Protein AF-A0A2P2MER2-F1 (afdb_monomer)

pLDDT: mean 89.04, std 11.18, range [34.22, 98.31]

Foldseek 3Di:
DVCLVPCLVAVVVVCVVCVCQCLPPDLVSLLVSLLVSLVSLLPHDPVSVLVNLLNLLLVCQVPVDPSSLSSNLSNLLNNQDDPPQAGDPCNLVSLLSLLDPVSLCSLVVHDCSNVSSLSSLLSNLLVSCVRHDLVRLVSNVVSLVVSLVVCPPPPVSSNVSSVSSNVSNVVSSVVVVVVPD

Secondary structure (DSSP, 8-state):
-TTHHHHGGGHHHHHHHHHHHHT-SSHHHHHHHHHHHHHHHHHS-HHHHHHHHHHHHHHHHTS--HHHHHHHHHHHHHHHB-STTSB-TTHHHHHHHHTSHHHHGGGGGSTTHHHHHHHHHHHHHHHHHHHS-TTTHHHHHHHHHHHHHHHTTT-HHHHHHHHHHHHHHHHHHHHHHHS--

Organism: Rhizophora mucronata (NCBI:txid61149)

Radius of gyration: 15.93 Å; Cα contacts (8 Å, |Δi|>4): 206; chains: 1; bounding box: 46×48×33 Å

Structure (mmCIF, N/CA/C/O backbone):
data_AF-A0A2P2MER2-F1
#
_entry.id   AF-A0A2P2MER2-F1
#
loop_
_atom_site.group_PDB
_atom_site.id
_atom_site.type_symbol
_atom_site.label_atom_id
_atom_site.label_alt_id
_atom_site.label_comp_id
_atom_site.label_asym_id
_atom_site.label_entity_id
_atom_site.label_seq_id
_atom_site.pdbx_PDB_ins_code
_atom_site.Cartn_x
_atom_site.Cartn_y
_atom_site.Cartn_z
_atom_site.occupancy
_atom_site.B_iso_or_equiv
_atom_site.auth_seq_id
_atom_site.auth_comp_id
_atom_site.auth_asym_id
_atom_site.auth_atom_id
_atom_site.pdbx_PDB_model_num
ATOM 1 N N . MET A 1 1 ? -16.841 -4.057 11.082 1.00 75.56 1 MET A N 1
ATOM 2 C CA . MET A 1 1 ? -16.023 -4.434 12.260 1.00 75.56 1 MET A CA 1
ATOM 3 C C . MET A 1 1 ? -16.307 -5.852 12.773 1.00 75.56 1 MET A C 1
ATOM 5 O O . MET A 1 1 ? -15.373 -6.539 13.156 1.00 75.56 1 MET A O 1
ATOM 9 N N . TYR A 1 2 ? -17.554 -6.336 12.734 1.00 90.00 2 TYR A N 1
ATOM 10 C CA . TYR A 1 2 ? 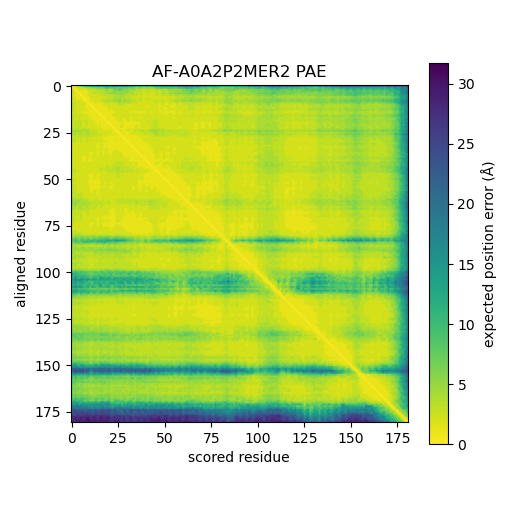-17.985 -7.576 13.406 1.00 90.00 2 TYR A CA 1
ATOM 11 C C . TYR A 1 2 ? -17.241 -8.874 13.030 1.00 90.00 2 TYR A C 1
ATOM 13 O O . TYR A 1 2 ? -16.986 -9.698 13.901 1.00 90.00 2 TYR A O 1
ATOM 21 N N . LEU A 1 3 ? -16.823 -9.049 11.769 1.00 90.88 3 LEU A N 1
ATOM 22 C CA . LEU A 1 3 ? -16.101 -10.256 11.320 1.00 90.88 3 LEU A CA 1
ATOM 23 C C . LEU A 1 3 ? -14.576 -10.094 11.264 1.00 90.88 3 LEU A C 1
ATOM 25 O O . LEU A 1 3 ? -13.874 -10.985 10.785 1.00 90.88 3 LEU A O 1
ATOM 29 N N . GLN A 1 4 ? -14.044 -8.973 11.761 1.00 92.25 4 GLN A N 1
ATOM 30 C CA . GLN A 1 4 ? -12.620 -8.646 11.679 1.00 92.25 4 GLN A CA 1
ATOM 31 C C . GLN A 1 4 ? -11.739 -9.794 12.179 1.00 92.25 4 GLN A C 1
ATOM 33 O O . GLN A 1 4 ? -10.834 -10.202 11.461 1.00 92.25 4 GLN A O 1
ATOM 38 N N . LYS A 1 5 ? -12.041 -10.361 13.356 1.00 91.12 5 LYS A N 1
ATOM 39 C CA . LYS A 1 5 ? -11.257 -11.445 13.979 1.00 91.12 5 LYS A CA 1
ATOM 40 C C . LYS A 1 5 ? -11.067 -12.670 13.073 1.00 91.12 5 LYS A C 1
ATOM 42 O O . LYS A 1 5 ? -10.063 -13.365 13.206 1.00 91.12 5 LYS A O 1
ATOM 47 N N . TYR A 1 6 ? -12.002 -12.920 12.158 1.00 92.19 6 TYR A N 1
ATOM 48 C CA . TYR A 1 6 ? -11.944 -14.035 11.214 1.00 92.19 6 TYR A CA 1
ATOM 49 C C . TYR A 1 6 ? -11.252 -13.631 9.912 1.00 92.19 6 TYR A C 1
ATOM 51 O O . TYR A 1 6 ? -10.351 -14.327 9.447 1.00 92.19 6 TYR A O 1
ATOM 59 N N . LEU A 1 7 ? -11.612 -12.470 9.360 1.00 93.06 7 LEU A N 1
ATOM 60 C CA . LEU A 1 7 ? -11.082 -11.988 8.081 1.00 93.06 7 LEU A CA 1
ATOM 61 C C . LEU A 1 7 ? -9.577 -11.698 8.139 1.00 93.06 7 LEU A C 1
ATOM 63 O O . LEU A 1 7 ? -8.857 -11.964 7.176 1.00 93.06 7 LEU A O 1
ATOM 67 N N . VAL A 1 8 ? -9.074 -11.223 9.283 1.00 93.75 8 VAL A N 1
ATOM 68 C CA . VAL A 1 8 ? -7.643 -10.929 9.458 1.00 93.75 8 VAL A CA 1
ATOM 69 C C . VAL A 1 8 ? -6.753 -12.173 9.493 1.00 93.75 8 VAL A C 1
ATOM 71 O O . VAL A 1 8 ? -5.549 -12.063 9.266 1.00 93.75 8 VAL A O 1
ATOM 74 N N . ARG A 1 9 ? -7.319 -13.361 9.753 1.00 92.31 9 ARG A N 1
ATOM 75 C CA . ARG A 1 9 ? -6.565 -14.628 9.739 1.00 92.31 9 ARG A CA 1
ATOM 76 C C . ARG A 1 9 ? -6.180 -15.052 8.323 1.00 92.31 9 ARG A C 1
ATOM 78 O O . ARG A 1 9 ? -5.172 -15.729 8.151 1.00 92.31 9 ARG A O 1
ATOM 85 N N . ASN A 1 10 ? -6.961 -14.645 7.321 1.00 94.06 10 ASN A N 1
ATOM 86 C CA . ASN A 1 10 ? -6.689 -14.924 5.915 1.00 94.06 10 ASN A CA 1
ATOM 87 C C . ASN A 1 10 ? -6.909 -13.670 5.063 1.00 94.06 10 ASN A C 1
ATOM 89 O O . ASN A 1 10 ? -7.905 -13.522 4.343 1.00 94.06 10 ASN A O 1
ATOM 93 N N . ILE A 1 11 ? -5.940 -12.756 5.130 1.00 95.62 11 ILE A N 1
ATOM 94 C CA . ILE A 1 11 ? -6.033 -11.503 4.383 1.00 95.62 11 ILE A CA 1
ATOM 95 C C . ILE A 1 11 ? -5.983 -11.740 2.872 1.00 95.62 11 ILE A C 1
ATOM 97 O O . ILE A 1 11 ? -6.609 -11.009 2.115 1.00 95.62 11 ILE A O 1
ATOM 101 N N . LEU A 1 12 ? -5.290 -12.790 2.419 1.00 96.25 12 LEU A N 1
ATOM 102 C CA . LEU A 1 12 ? -5.163 -13.110 0.998 1.00 96.25 12 LEU A CA 1
ATOM 103 C C . LEU A 1 12 ? -6.511 -13.482 0.382 1.00 96.25 12 LEU A C 1
ATOM 105 O O . LEU A 1 12 ? -6.810 -13.053 -0.733 1.00 96.25 12 LEU A O 1
ATOM 109 N N . TYR A 1 13 ? -7.344 -14.228 1.110 1.00 95.75 13 TYR A N 1
ATOM 110 C CA . TYR A 1 13 ? -8.711 -14.514 0.684 1.00 95.75 13 TYR A CA 1
ATOM 111 C C . TYR A 1 13 ? -9.548 -13.234 0.606 1.00 95.75 13 TYR A C 1
ATOM 113 O O . TYR A 1 13 ? -10.182 -12.977 -0.416 1.00 95.75 13 TYR A O 1
ATOM 121 N N . THR A 1 14 ? -9.475 -12.385 1.634 1.00 94.50 14 THR A N 1
ATOM 122 C CA . THR A 1 14 ? -10.159 -11.081 1.652 1.00 94.50 14 THR A CA 1
ATOM 123 C C . THR A 1 14 ? -9.749 -10.216 0.455 1.00 94.50 14 THR A C 1
ATOM 125 O O . THR A 1 14 ? -10.594 -9.634 -0.231 1.00 94.50 14 THR A O 1
ATOM 128 N N . LEU A 1 15 ? -8.451 -10.171 0.152 1.00 97.06 15 LEU A N 1
ATOM 129 C CA . LEU A 1 15 ? -7.929 -9.444 -0.997 1.00 97.06 15 LEU A CA 1
ATOM 130 C C . LEU A 1 15 ? -8.401 -10.068 -2.317 1.00 97.06 15 LEU A C 1
ATOM 132 O O . LEU A 1 15 ? -8.775 -9.347 -3.239 1.00 97.06 15 LEU A O 1
ATOM 136 N N . LYS A 1 16 ? -8.470 -11.394 -2.415 1.00 96.75 16 LYS A N 1
ATOM 137 C CA . LYS A 1 16 ? -8.999 -12.065 -3.606 1.00 96.75 16 LYS A CA 1
ATOM 138 C C . LYS A 1 16 ? -10.455 -11.674 -3.879 1.00 96.75 16 LYS A C 1
ATOM 140 O O . LYS A 1 16 ? -10.780 -11.362 -5.020 1.00 96.75 16 LYS A O 1
ATOM 145 N N . VAL A 1 17 ? -11.317 -11.661 -2.861 1.00 95.75 17 VAL A N 1
ATOM 146 C CA . VAL A 1 17 ? -12.755 -11.383 -3.054 1.00 95.75 17 VAL A CA 1
ATOM 147 C C . VAL A 1 17 ? -13.049 -9.908 -3.326 1.00 95.75 17 VAL A C 1
ATOM 149 O O . VAL A 1 17 ? -13.948 -9.597 -4.100 1.00 95.75 17 VAL A O 1
ATOM 152 N N . THR A 1 18 ? -12.261 -8.986 -2.768 1.00 96.12 18 THR A N 1
ATOM 153 C CA . THR A 1 18 ? -12.491 -7.538 -2.940 1.00 96.12 18 THR A CA 1
ATOM 154 C C . THR A 1 18 ? -11.801 -6.937 -4.174 1.00 96.12 18 THR A C 1
ATOM 156 O O . THR A 1 18 ? -11.943 -5.743 -4.426 1.00 96.12 18 THR A O 1
ATOM 159 N N . ILE A 1 19 ? -11.098 -7.737 -4.989 1.00 96.56 19 ILE A N 1
ATOM 160 C CA . ILE A 1 19 ? -10.276 -7.250 -6.115 1.00 96.56 19 ILE A CA 1
ATOM 161 C C . ILE A 1 19 ? -11.053 -6.409 -7.140 1.00 96.56 19 ILE A C 1
ATOM 163 O O . ILE A 1 19 ? -10.531 -5.410 -7.626 1.00 96.56 19 ILE A O 1
ATOM 167 N N . LYS A 1 20 ? -12.300 -6.786 -7.458 1.00 96.38 20 LYS A N 1
ATOM 168 C CA . LYS A 1 20 ? -13.121 -6.072 -8.451 1.00 96.38 20 LYS A CA 1
ATOM 169 C C . LYS A 1 20 ? -13.499 -4.668 -7.982 1.00 96.38 20 LYS A C 1
ATOM 171 O O . LYS A 1 20 ? -13.522 -3.754 -8.791 1.00 96.38 20 LYS A O 1
ATOM 176 N N . LEU A 1 21 ? -13.771 -4.510 -6.686 1.00 97.56 21 LEU A N 1
ATOM 177 C CA . LEU A 1 21 ? -14.156 -3.225 -6.105 1.00 97.56 21 LEU A CA 1
ATOM 178 C C . LEU A 1 21 ? -12.929 -2.358 -5.791 1.00 97.56 21 LEU A C 1
ATOM 180 O O . LEU A 1 21 ? -12.968 -1.154 -6.010 1.00 97.56 21 LEU A O 1
ATOM 184 N N . ARG A 1 22 ? -11.815 -2.958 -5.342 1.00 96.69 22 ARG A N 1
ATOM 185 C CA . ARG A 1 22 ? -10.555 -2.225 -5.107 1.00 96.69 22 ARG A CA 1
ATOM 186 C C . ARG A 1 22 ? -10.000 -1.555 -6.363 1.00 96.69 22 ARG A C 1
ATOM 188 O O . ARG A 1 22 ? -9.319 -0.548 -6.248 1.00 96.69 22 ARG A O 1
ATOM 195 N N . TYR A 1 23 ? -10.260 -2.140 -7.528 1.00 96.81 23 TYR A N 1
ATOM 196 C CA . TYR A 1 23 ? -9.767 -1.668 -8.823 1.00 96.81 23 TYR A CA 1
ATOM 197 C C . TYR A 1 23 ? -10.908 -1.293 -9.766 1.00 96.81 23 TYR A C 1
ATOM 199 O O . TYR A 1 23 ? -10.805 -1.481 -10.976 1.00 96.81 23 TYR A O 1
ATOM 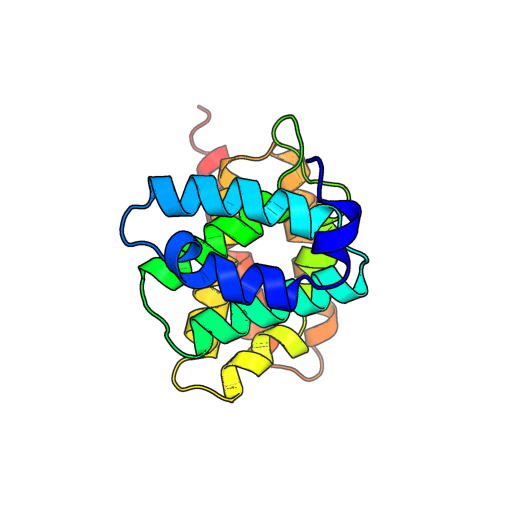207 N N . TYR A 1 24 ? -12.023 -0.844 -9.194 1.00 97.00 24 TYR A N 1
ATOM 208 C CA . TYR A 1 24 ? -13.164 -0.372 -9.959 1.00 97.00 24 TYR A CA 1
ATOM 209 C C . TYR A 1 24 ? -12.825 0.948 -10.658 1.00 97.00 24 TYR A C 1
ATOM 211 O O . TYR A 1 24 ? -12.112 1.761 -10.091 1.00 97.00 24 TYR A O 1
ATOM 219 N N . GLU A 1 25 ? -13.360 1.202 -11.846 1.00 94.19 25 GLU A N 1
ATOM 220 C CA . GLU A 1 25 ? -13.032 2.384 -12.670 1.00 94.19 25 GLU A CA 1
ATOM 221 C C . GLU A 1 25 ? -13.342 3.745 -12.010 1.00 94.19 25 GLU A C 1
ATOM 223 O O . GLU A 1 25 ? -12.783 4.774 -12.379 1.00 94.19 25 GLU A O 1
ATOM 228 N N . LYS A 1 26 ? -14.250 3.790 -11.026 1.00 96.06 26 LYS A N 1
ATOM 229 C CA . LYS A 1 26 ? -14.614 5.037 -10.338 1.00 96.06 26 LYS A CA 1
ATOM 230 C C . LYS A 1 26 ? -13.751 5.240 -9.095 1.00 96.06 26 LYS A C 1
ATOM 232 O O . LYS A 1 26 ? -13.847 4.465 -8.143 1.00 96.06 26 LYS A O 1
ATOM 237 N N . GLY A 1 27 ? -12.992 6.336 -9.066 1.00 94.44 27 GLY A N 1
ATOM 238 C CA . GLY A 1 27 ? -12.061 6.656 -7.976 1.00 94.44 27 GLY A CA 1
ATOM 239 C C . GLY A 1 27 ? -12.695 6.675 -6.580 1.00 94.44 27 GLY A C 1
ATOM 240 O O . GLY A 1 27 ? -12.113 6.142 -5.643 1.00 94.44 27 GLY A O 1
ATOM 241 N N . TYR A 1 28 ? -13.928 7.174 -6.428 1.00 96.31 28 TYR A N 1
ATOM 242 C CA . TYR A 1 28 ? -14.609 7.157 -5.124 1.00 96.31 28 TYR A CA 1
ATOM 243 C C . TYR A 1 28 ? -14.879 5.731 -4.610 1.00 96.31 28 TYR A C 1
ATOM 245 O O . TYR A 1 28 ? -14.799 5.488 -3.408 1.00 96.31 28 TYR A O 1
ATOM 253 N N . VAL A 1 29 ? -15.148 4.762 -5.498 1.00 97.81 29 VAL A N 1
ATOM 254 C CA . VAL A 1 29 ? -15.308 3.349 -5.111 1.00 97.81 29 VAL A CA 1
ATOM 255 C C . VAL A 1 29 ? -13.975 2.794 -4.632 1.00 97.81 29 VAL A C 1
ATOM 257 O O . VAL A 1 29 ? -13.926 2.151 -3.584 1.00 97.81 29 VAL A O 1
ATOM 260 N N . GLN A 1 30 ? -12.892 3.077 -5.361 1.00 97.31 30 GLN A N 1
ATOM 261 C CA . GLN A 1 30 ? -11.546 2.674 -4.952 1.00 97.31 30 GLN A CA 1
ATOM 262 C C . GLN A 1 30 ? -11.196 3.252 -3.580 1.00 97.31 30 GLN A C 1
ATOM 264 O O . GLN A 1 30 ? -10.678 2.531 -2.736 1.00 97.31 30 GLN A O 1
ATOM 269 N N . GLU A 1 31 ? -11.539 4.514 -3.329 1.00 97.56 31 GLU A N 1
ATOM 270 C CA . GLU A 1 31 ? -11.257 5.212 -2.078 1.00 97.56 31 GLU A CA 1
ATOM 271 C C . GLU A 1 31 ? -12.015 4.605 -0.887 1.00 97.56 31 GLU A C 1
ATOM 273 O O . GLU A 1 31 ? -11.411 4.282 0.140 1.00 97.56 31 GLU A O 1
ATOM 278 N N . PHE A 1 32 ? -13.319 4.340 -1.037 1.00 97.69 32 PHE A N 1
ATOM 279 C CA . PHE A 1 32 ? -14.097 3.640 -0.009 1.00 97.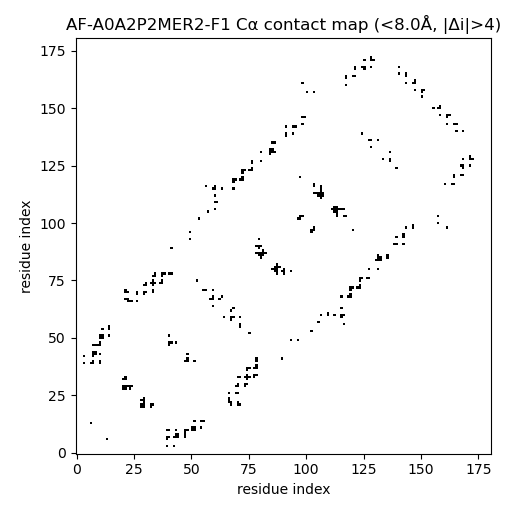69 32 PHE A CA 1
ATOM 280 C C . PHE A 1 32 ? -13.553 2.236 0.256 1.00 97.69 32 PHE A C 1
ATOM 282 O O . PHE A 1 32 ? -13.414 1.813 1.408 1.00 97.69 32 PHE A O 1
ATOM 289 N N . MET A 1 33 ? -13.200 1.509 -0.804 1.00 97.62 33 MET A N 1
ATOM 290 C CA . MET A 1 33 ? -12.627 0.174 -0.679 1.00 97.62 33 MET A CA 1
ATOM 291 C C . MET A 1 33 ? -11.232 0.192 -0.068 1.00 97.62 33 MET A C 1
ATOM 293 O O . MET A 1 33 ? -10.898 -0.726 0.685 1.00 97.62 33 MET A O 1
ATOM 297 N N . ALA A 1 34 ? -10.430 1.214 -0.352 1.00 97.94 34 ALA A N 1
ATOM 298 C CA . ALA A 1 34 ? -9.122 1.424 0.240 1.00 97.94 34 ALA A CA 1
ATOM 299 C C . ALA A 1 34 ? -9.253 1.647 1.749 1.00 97.94 34 ALA A C 1
ATOM 301 O O . ALA A 1 34 ? -8.621 0.928 2.523 1.00 97.94 34 ALA A O 1
ATOM 302 N N . ALA A 1 35 ? -10.143 2.543 2.180 1.00 96.19 35 ALA A N 1
ATOM 303 C CA . ALA A 1 35 ? -10.415 2.790 3.594 1.00 96.19 35 ALA A CA 1
ATOM 304 C C . ALA A 1 35 ? -10.954 1.539 4.321 1.00 96.19 35 ALA A C 1
ATOM 306 O O . ALA A 1 35 ? -10.489 1.189 5.409 1.00 96.19 35 ALA A O 1
ATOM 307 N N . ALA A 1 36 ? -11.893 0.810 3.710 1.00 95.69 36 ALA A N 1
ATOM 308 C CA . ALA A 1 36 ? -12.461 -0.403 4.298 1.00 95.69 36 ALA A CA 1
ATOM 309 C C . ALA A 1 36 ? -11.439 -1.551 4.383 1.00 95.69 36 ALA A C 1
ATOM 311 O O . ALA A 1 36 ? -11.331 -2.237 5.402 1.00 95.69 36 ALA A O 1
ATOM 312 N N . THR A 1 37 ? -10.655 -1.763 3.323 1.00 96.62 37 THR A N 1
ATOM 313 C CA . THR A 1 37 ? -9.648 -2.834 3.274 1.00 96.62 37 THR A CA 1
ATOM 314 C C . THR A 1 37 ? -8.453 -2.506 4.168 1.00 96.62 37 THR A C 1
ATOM 316 O O . THR A 1 37 ? -7.901 -3.404 4.810 1.00 96.62 37 THR A O 1
ATOM 319 N N . SER A 1 38 ? -8.074 -1.229 4.274 1.00 96.19 38 SER A N 1
ATOM 320 C CA . SER A 1 38 ? -6.977 -0.799 5.141 1.00 96.19 38 SER A CA 1
ATOM 321 C C . SER A 1 38 ? -7.263 -1.083 6.605 1.00 96.19 38 SER A C 1
ATOM 323 O O . SER A 1 38 ? -6.352 -1.435 7.349 1.00 96.19 38 SER A O 1
ATOM 325 N N . PH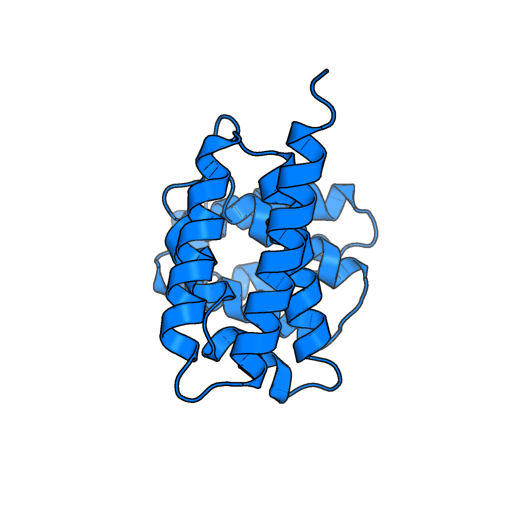E A 1 39 ? -8.525 -0.977 7.028 1.00 94.38 39 PHE A N 1
ATOM 326 C CA . PHE A 1 39 ? -8.937 -1.335 8.377 1.00 94.38 39 PHE A CA 1
ATOM 327 C C . PHE A 1 39 ? -8.613 -2.804 8.680 1.00 94.38 39 PHE A C 1
ATOM 329 O O . PHE A 1 39 ? -8.065 -3.109 9.736 1.00 94.38 39 PHE A O 1
ATOM 336 N N . LEU A 1 40 ? -8.870 -3.721 7.744 1.00 95.19 40 LEU A N 1
ATOM 337 C CA . LEU A 1 40 ? -8.531 -5.136 7.926 1.00 95.19 40 LEU A CA 1
ATOM 338 C C . LEU A 1 40 ? -7.016 -5.367 7.926 1.00 95.19 40 LEU A C 1
ATOM 340 O O . LEU A 1 40 ? -6.515 -6.087 8.786 1.00 95.19 40 LEU A O 1
ATOM 344 N N . LEU A 1 41 ? -6.277 -4.726 7.017 1.00 95.56 41 LEU A N 1
ATOM 345 C CA . LEU A 1 41 ? -4.815 -4.840 6.947 1.00 95.56 41 LEU A CA 1
ATOM 346 C C . LEU A 1 41 ? -4.128 -4.314 8.216 1.00 95.56 41 LEU A C 1
ATOM 348 O O . LEU A 1 41 ? -3.274 -5.000 8.777 1.00 95.56 41 LEU A O 1
ATOM 352 N N . ARG A 1 42 ? -4.539 -3.141 8.713 1.00 93.94 42 ARG A N 1
ATOM 353 C CA . ARG A 1 42 ? -4.013 -2.538 9.952 1.00 93.94 42 ARG A CA 1
ATOM 354 C C . ARG A 1 42 ? -4.243 -3.415 11.174 1.00 93.94 42 ARG A C 1
ATOM 356 O O . ARG A 1 42 ? -3.432 -3.409 12.089 1.00 93.94 42 ARG A O 1
ATOM 363 N N . ASN A 1 43 ? -5.318 -4.193 11.175 1.00 93.12 43 ASN A N 1
ATOM 364 C CA . ASN A 1 43 ? -5.663 -5.077 12.279 1.00 93.12 43 ASN A CA 1
ATOM 365 C C . ASN A 1 43 ? -5.141 -6.514 12.120 1.00 93.12 43 ASN A C 1
ATOM 367 O O . ASN A 1 43 ? -5.327 -7.334 13.020 1.00 93.12 43 ASN A O 1
ATOM 371 N N . ALA A 1 44 ? -4.506 -6.851 10.996 1.00 94.69 44 ALA A N 1
ATOM 372 C CA . ALA A 1 44 ? -3.993 -8.196 10.774 1.00 94.69 44 ALA A CA 1
ATOM 373 C C . ALA A 1 44 ? -2.720 -8.479 11.585 1.00 94.69 44 ALA A C 1
ATOM 375 O O . ALA A 1 44 ? -1.997 -7.549 11.934 1.00 94.69 44 ALA A O 1
ATOM 376 N N . PRO A 1 45 ? -2.384 -9.739 11.898 1.00 94.44 45 PRO A N 1
ATOM 377 C CA . PRO A 1 45 ? -1.050 -10.073 12.400 1.00 94.44 45 PRO A CA 1
ATOM 378 C C . PRO A 1 45 ? 0.049 -9.569 11.448 1.00 94.44 45 PRO A C 1
ATOM 380 O O . PRO A 1 45 ? -0.175 -9.503 10.239 1.00 94.44 45 PRO A O 1
ATOM 383 N N . GLN A 1 46 ? 1.238 -9.240 11.964 1.00 92.75 46 GLN A N 1
ATOM 384 C CA . GLN A 1 46 ? 2.324 -8.630 1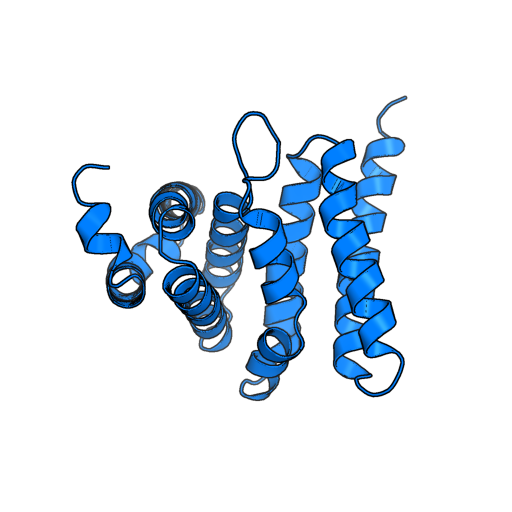1.174 1.00 92.75 46 GLN A CA 1
ATOM 385 C C . GLN A 1 46 ? 2.669 -9.439 9.910 1.00 92.75 46 GLN A C 1
ATOM 387 O O . GLN A 1 46 ? 2.843 -8.879 8.828 1.00 92.75 46 GLN A O 1
ATOM 392 N N . GLU A 1 47 ? 2.703 -10.768 10.017 1.00 92.75 47 GLU A N 1
ATOM 393 C CA . GLU A 1 47 ? 2.936 -11.651 8.871 1.00 92.75 47 GLU A CA 1
ATOM 394 C C . GLU A 1 47 ? 1.827 -11.576 7.819 1.00 92.75 47 GLU A C 1
ATOM 396 O O . GLU A 1 47 ? 2.105 -11.573 6.620 1.00 92.75 47 GLU A O 1
ATOM 401 N N . GLN A 1 48 ? 0.567 -11.506 8.256 1.00 95.50 48 GLN A N 1
ATOM 402 C CA . GLN A 1 48 ? -0.576 -11.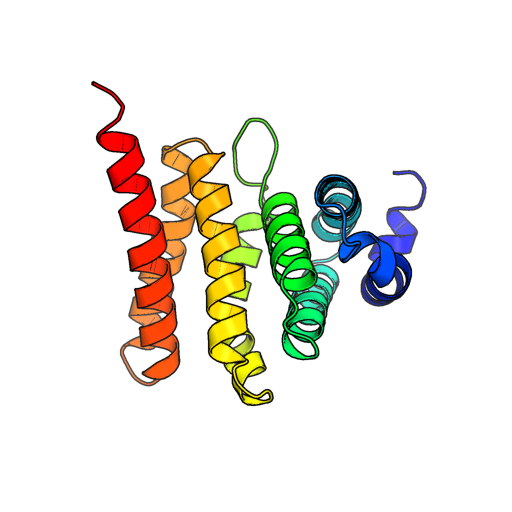365 7.358 1.00 95.50 48 GLN A CA 1
ATOM 403 C C . GLN A 1 48 ? -0.539 -10.000 6.677 1.00 95.50 48 GLN A C 1
ATOM 405 O O . GLN A 1 48 ? -0.694 -9.938 5.463 1.00 95.50 48 GLN A O 1
ATOM 410 N N . LEU A 1 49 ? -0.234 -8.924 7.407 1.00 95.06 49 LEU A N 1
ATOM 411 C CA . LEU A 1 49 ? -0.034 -7.598 6.822 1.00 95.06 49 LEU A CA 1
ATOM 412 C C . LEU A 1 49 ? 1.044 -7.635 5.726 1.00 95.06 49 LEU A C 1
ATOM 414 O O . LEU A 1 49 ? 0.756 -7.258 4.593 1.00 95.06 49 LEU A O 1
ATOM 418 N N . ARG A 1 50 ? 2.236 -8.179 6.008 1.00 93.75 50 ARG A N 1
ATOM 419 C CA . ARG A 1 50 ? 3.318 -8.328 5.012 1.00 93.75 50 ARG A CA 1
ATOM 420 C C . ARG A 1 50 ? 2.871 -9.121 3.779 1.00 93.75 50 ARG A C 1
ATOM 422 O O . ARG A 1 50 ? 3.121 -8.695 2.652 1.00 93.75 50 ARG A O 1
ATOM 429 N N . LYS A 1 51 ? 2.173 -10.248 3.975 1.00 94.69 51 LYS A N 1
ATOM 430 C CA . LYS A 1 51 ? 1.590 -11.049 2.880 1.00 94.69 51 LYS A CA 1
ATOM 431 C C . LYS A 1 51 ? 0.580 -10.235 2.065 1.00 94.69 51 LYS A C 1
ATOM 433 O O . LYS A 1 51 ? 0.595 -10.306 0.840 1.00 94.69 51 LYS A O 1
ATOM 438 N N . GLY A 1 52 ? -0.261 -9.446 2.729 1.00 96.44 52 GLY A N 1
ATOM 439 C CA . GLY A 1 52 ? -1.254 -8.580 2.101 1.00 96.44 52 GLY A CA 1
ATOM 440 C C . GLY A 1 52 ? -0.630 -7.479 1.245 1.00 96.44 52 GLY A C 1
ATOM 441 O O . GLY A 1 52 ? -1.017 -7.329 0.088 1.00 96.44 52 GLY A O 1
ATOM 442 N N . ILE A 1 53 ? 0.377 -6.770 1.766 1.00 95.88 53 ILE A N 1
ATOM 443 C CA . ILE A 1 53 ? 1.098 -5.727 1.017 1.00 95.88 53 ILE A CA 1
ATOM 444 C C . ILE A 1 53 ? 1.790 -6.322 -0.216 1.00 95.88 53 ILE A C 1
ATOM 446 O O . ILE A 1 53 ? 1.594 -5.842 -1.331 1.00 95.88 53 ILE A O 1
ATOM 450 N N . ARG A 1 54 ? 2.517 -7.436 -0.063 1.00 94.00 54 ARG A N 1
ATOM 451 C CA . ARG A 1 54 ? 3.141 -8.124 -1.208 1.00 94.00 54 ARG A CA 1
ATOM 452 C C . ARG A 1 54 ? 2.112 -8.568 -2.248 1.00 94.00 54 ARG A C 1
ATOM 454 O O . ARG A 1 54 ? 2.361 -8.464 -3.445 1.00 94.00 54 ARG A O 1
ATOM 461 N N . LYS A 1 55 ? 0.940 -9.035 -1.806 1.00 95.50 55 LYS A N 1
ATOM 462 C CA . LYS A 1 55 ? -0.141 -9.465 -2.697 1.00 95.50 55 LYS A CA 1
ATOM 463 C C . LYS A 1 55 ? -0.671 -8.319 -3.558 1.00 95.50 55 LYS A C 1
ATOM 465 O O . LYS A 1 55 ? -0.803 -8.515 -4.763 1.00 95.50 55 LYS A O 1
ATOM 470 N N . ILE A 1 56 ? -0.957 -7.154 -2.977 1.00 96.50 56 ILE A N 1
ATOM 471 C CA . ILE A 1 56 ? -1.472 -6.008 -3.746 1.00 96.50 56 ILE A CA 1
ATOM 472 C C . ILE A 1 56 ? -0.410 -5.429 -4.691 1.00 96.50 56 ILE A C 1
ATOM 474 O O . ILE A 1 56 ? -0.747 -5.073 -5.817 1.00 96.50 56 ILE A O 1
ATOM 478 N N . MET A 1 57 ? 0.871 -5.442 -4.296 1.00 95.25 57 MET A N 1
ATOM 479 C CA . MET A 1 57 ? 1.980 -5.079 -5.190 1.00 95.25 57 MET A CA 1
ATOM 480 C C . MET A 1 57 ? 2.069 -6.042 -6.380 1.00 95.25 57 MET A C 1
ATOM 482 O O . MET A 1 57 ? 2.122 -5.621 -7.530 1.00 95.25 57 MET A O 1
ATOM 486 N N . PHE A 1 58 ? 1.975 -7.350 -6.140 1.00 93.56 58 PHE A N 1
ATOM 487 C CA . PHE A 1 58 ? 1.952 -8.339 -7.219 1.00 93.56 58 PHE A CA 1
ATOM 488 C C . PHE A 1 58 ? 0.731 -8.183 -8.148 1.00 93.56 58 PHE A C 1
ATOM 490 O O . PHE A 1 58 ? 0.816 -8.416 -9.352 1.00 93.56 58 PHE A O 1
ATOM 497 N N . GLU A 1 59 ? -0.429 -7.791 -7.613 1.00 94.69 59 GLU A N 1
ATOM 498 C CA . GLU A 1 59 ? -1.651 -7.582 -8.400 1.00 94.69 59 GLU A CA 1
ATOM 499 C C . GLU A 1 59 ? -1.553 -6.417 -9.388 1.00 94.69 59 GLU A C 1
ATOM 501 O O . GLU A 1 59 ? -2.100 -6.531 -10.495 1.00 94.69 59 GLU A O 1
ATOM 506 N N . VAL A 1 60 ? -0.879 -5.328 -9.003 1.00 95.06 60 VAL A N 1
ATOM 507 C CA . VAL A 1 60 ? -0.615 -4.195 -9.899 1.00 95.06 60 VAL A CA 1
ATOM 508 C C . VAL A 1 60 ? 0.509 -4.516 -10.879 1.00 95.06 60 VAL A C 1
ATOM 510 O O . VAL A 1 60 ? 0.353 -4.233 -12.060 1.00 95.06 60 VAL A O 1
ATOM 513 N N . LEU A 1 61 ? 1.563 -5.220 -10.457 1.00 93.56 61 LEU A N 1
ATOM 514 C CA . LEU A 1 61 ? 2.653 -5.621 -11.356 1.00 93.56 61 LEU A CA 1
ATOM 515 C C . LEU A 1 61 ? 2.187 -6.556 -12.471 1.00 93.56 61 LEU A C 1
ATOM 517 O O . LEU A 1 61 ? 2.549 -6.380 -13.627 1.00 93.56 61 LEU A O 1
ATOM 521 N N . ARG A 1 62 ? 1.300 -7.505 -12.156 1.00 92.75 62 ARG A N 1
ATOM 522 C CA . ARG A 1 62 ? 0.742 -8.420 -13.161 1.00 92.75 62 ARG A CA 1
ATOM 523 C C . ARG A 1 62 ? -0.152 -7.717 -14.189 1.00 92.75 62 ARG A C 1
ATOM 525 O O . ARG A 1 62 ? -0.411 -8.269 -15.254 1.00 92.75 62 ARG A O 1
ATOM 532 N N . LYS A 1 63 ? -0.729 -6.563 -13.845 1.00 93.94 63 LYS A N 1
ATOM 533 C CA . LYS A 1 63 ? -1.601 -5.799 -14.745 1.00 93.94 63 LYS A CA 1
ATOM 534 C C . LYS A 1 63 ? -1.491 -4.307 -14.399 1.00 93.94 63 LYS A C 1
ATOM 536 O O . LYS A 1 63 ? -2.332 -3.822 -13.641 1.00 93.94 63 LYS A O 1
ATOM 541 N N . PRO A 1 64 ? -0.491 -3.581 -14.925 1.00 94.19 64 PRO A N 1
ATOM 542 C CA . PRO A 1 64 ? -0.159 -2.219 -14.495 1.00 94.19 64 PRO A CA 1
ATOM 543 C C . PRO A 1 64 ? -1.110 -1.163 -15.088 1.00 94.19 64 PRO A C 1
ATOM 545 O O . PRO A 1 64 ? -0.689 -0.197 -15.716 1.00 94.19 64 PRO A O 1
ATOM 548 N N . LEU A 1 65 ? -2.419 -1.346 -14.897 1.00 95.38 65 LEU A N 1
ATOM 549 C CA . LEU A 1 65 ? -3.445 -0.394 -15.325 1.00 95.38 65 LEU A CA 1
ATOM 550 C C . LEU A 1 65 ? -3.495 0.827 -14.395 1.00 95.38 65 LEU A C 1
ATOM 552 O O . LEU A 1 65 ? -3.316 0.648 -13.185 1.00 95.38 65 LEU A O 1
ATOM 556 N N . PRO A 1 66 ? -3.847 2.021 -14.910 1.00 95.44 66 PRO A N 1
ATOM 557 C CA . PRO A 1 66 ? -3.988 3.235 -14.102 1.00 95.44 66 PRO A CA 1
ATOM 558 C C . PRO A 1 66 ? -4.872 3.045 -12.860 1.00 95.44 66 PRO A C 1
ATOM 560 O O . PRO A 1 66 ? -4.441 3.344 -11.749 1.00 95.44 66 PRO A O 1
ATOM 563 N N . ASP A 1 67 ? -6.045 2.425 -13.016 1.00 95.25 67 ASP A N 1
ATOM 564 C CA . ASP A 1 67 ? -6.979 2.166 -11.908 1.00 95.25 67 ASP A CA 1
ATOM 565 C C . ASP A 1 67 ? -6.389 1.262 -10.822 1.00 95.25 67 ASP A C 1
ATOM 567 O O . ASP A 1 67 ? -6.686 1.402 -9.636 1.00 95.25 67 ASP A O 1
ATOM 571 N N . ARG A 1 68 ? -5.521 0.320 -11.208 1.00 96.56 68 ARG A N 1
ATOM 572 C CA . ARG A 1 68 ? -4.855 -0.563 -10.245 1.00 96.56 68 ARG A CA 1
ATOM 573 C C . ARG A 1 68 ? -3.751 0.154 -9.498 1.00 96.56 68 ARG A C 1
ATOM 575 O O . ARG A 1 68 ? -3.637 -0.042 -8.292 1.00 96.56 68 ARG A O 1
ATOM 582 N N . LYS A 1 69 ? -2.967 0.975 -10.197 1.00 97.19 69 LYS A N 1
ATOM 583 C CA . LYS A 1 69 ? -1.945 1.816 -9.570 1.00 97.19 69 LYS A CA 1
ATOM 584 C C . LYS A 1 69 ? -2.600 2.763 -8.567 1.00 97.19 69 LYS A C 1
ATOM 586 O O . LYS A 1 69 ? -2.220 2.746 -7.402 1.00 97.19 69 LYS A O 1
ATOM 591 N N . SER A 1 70 ? -3.653 3.473 -8.978 1.00 96.62 70 SER A N 1
ATOM 592 C CA . SER A 1 70 ? -4.425 4.369 -8.109 1.00 96.62 70 SER A CA 1
ATOM 593 C C . SER A 1 70 ? -5.017 3.636 -6.899 1.00 96.62 70 SER A C 1
ATOM 595 O O . SER A 1 70 ? -4.734 4.006 -5.760 1.00 96.62 70 SER A O 1
ATOM 597 N N . GLY A 1 71 ? -5.724 2.521 -7.115 1.00 97.50 71 GLY A N 1
ATOM 598 C CA . GLY A 1 71 ? -6.331 1.750 -6.030 1.00 97.50 71 GLY A CA 1
ATOM 599 C C . GLY A 1 71 ? -5.318 1.163 -5.037 1.00 97.50 71 GLY A C 1
ATOM 600 O O . GLY A 1 71 ? -5.579 1.149 -3.832 1.00 97.50 71 GLY A O 1
ATOM 601 N N . VAL A 1 72 ? -4.147 0.698 -5.501 1.00 97.88 72 VAL A N 1
ATOM 602 C CA . VAL A 1 72 ? -3.067 0.251 -4.599 1.00 97.88 72 VAL A CA 1
ATOM 603 C C . VAL A 1 72 ? -2.488 1.429 -3.823 1.00 97.88 72 VAL A C 1
ATOM 605 O O . VAL A 1 72 ? -2.342 1.310 -2.607 1.00 97.88 72 VAL A O 1
ATOM 608 N N . SER A 1 73 ? -2.212 2.558 -4.478 1.00 97.94 73 SER A N 1
ATOM 609 C CA . SER A 1 73 ? -1.676 3.748 -3.813 1.00 97.94 73 SER A CA 1
ATOM 610 C C . SER A 1 73 ? -2.621 4.274 -2.732 1.00 97.94 73 SER A C 1
ATOM 612 O O . SER A 1 73 ? -2.195 4.482 -1.596 1.00 97.94 73 SER A O 1
ATOM 614 N N . SER A 1 74 ? -3.922 4.394 -3.028 1.00 98.00 74 SER A N 1
ATOM 615 C CA . SER A 1 74 ? -4.941 4.766 -2.035 1.00 98.00 74 SER A CA 1
ATOM 616 C C . SER A 1 74 ? -4.996 3.773 -0.878 1.00 98.00 74 SER A C 1
ATOM 618 O O . SER A 1 74 ? -5.074 4.176 0.283 1.00 98.00 74 SER A O 1
ATOM 620 N N . LEU A 1 75 ? -4.920 2.467 -1.155 1.00 98.31 75 LEU A N 1
ATOM 621 C CA . LEU A 1 75 ? -4.913 1.454 -0.102 1.00 98.31 75 LEU A CA 1
ATOM 622 C C . LEU A 1 75 ? -3.684 1.586 0.801 1.00 98.31 75 LEU A C 1
ATOM 624 O O . LEU A 1 75 ? -3.844 1.620 2.017 1.00 98.31 75 LEU A O 1
ATOM 628 N N . LEU A 1 76 ? -2.478 1.681 0.238 1.00 98.00 76 LEU A N 1
ATOM 629 C CA . LEU A 1 76 ? -1.242 1.838 1.011 1.00 98.00 76 LEU A CA 1
ATOM 630 C C . LEU A 1 76 ? -1.276 3.100 1.875 1.00 98.00 76 LEU A C 1
ATOM 632 O O . LEU A 1 76 ? -0.962 3.036 3.065 1.00 98.00 76 LEU A O 1
ATOM 636 N N . TYR A 1 77 ? -1.735 4.210 1.299 1.00 97.50 77 TYR A N 1
ATOM 637 C CA . TYR A 1 77 ? -1.946 5.463 2.009 1.00 97.50 77 TYR A CA 1
ATOM 638 C C . TYR A 1 77 ? -2.882 5.262 3.213 1.00 97.50 77 TYR A C 1
ATOM 640 O O . TYR A 1 77 ? -2.506 5.582 4.337 1.00 97.50 77 TYR A O 1
ATOM 648 N N . HIS A 1 78 ? -4.048 4.633 3.032 1.00 97.44 78 HIS A N 1
ATOM 649 C CA . HIS A 1 78 ? -5.012 4.403 4.118 1.00 97.44 78 HIS A CA 1
ATOM 650 C C . HIS A 1 78 ? -4.531 3.403 5.174 1.00 97.44 78 HIS A C 1
ATOM 652 O O . HIS A 1 78 ? -4.989 3.441 6.317 1.00 97.44 78 HIS A O 1
ATOM 658 N N . VAL A 1 79 ? -3.649 2.469 4.810 1.00 97.00 79 VAL A N 1
ATOM 659 C CA . VAL A 1 79 ? -3.040 1.541 5.776 1.00 97.00 79 VAL A CA 1
ATOM 660 C C . VAL A 1 79 ? -2.027 2.281 6.652 1.00 97.00 79 VAL A C 1
ATOM 662 O O . VAL A 1 79 ? -1.934 1.989 7.845 1.00 97.00 79 VAL A O 1
ATOM 665 N N . MET A 1 80 ? -1.282 3.231 6.087 1.00 96.81 80 MET A N 1
ATOM 666 C CA . MET A 1 80 ? -0.275 4.004 6.817 1.00 96.81 80 MET A CA 1
ATOM 667 C C . MET A 1 80 ? -0.867 5.204 7.563 1.00 96.81 80 MET A C 1
ATOM 669 O O . MET A 1 80 ? -0.389 5.524 8.649 1.00 96.81 80 MET A O 1
ATOM 673 N N . LYS A 1 81 ? -1.925 5.837 7.047 1.00 95.31 81 LYS A N 1
ATOM 674 C CA . LYS A 1 81 ? -2.593 6.965 7.704 1.00 95.31 81 LYS A CA 1
ATOM 675 C C . LYS A 1 81 ? -3.332 6.511 8.966 1.00 95.31 8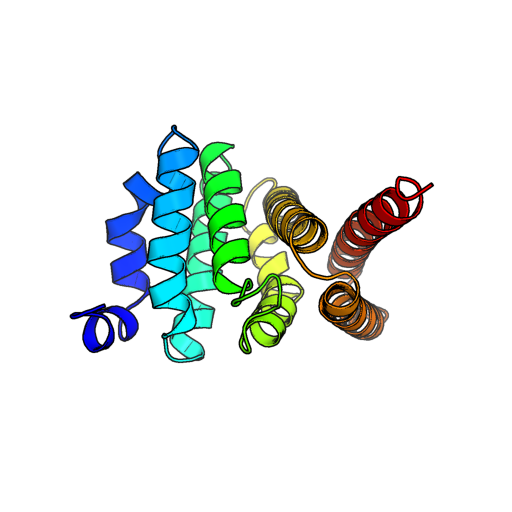1 LYS A C 1
ATOM 677 O O . LYS A 1 81 ? -4.128 5.564 8.968 1.00 95.31 81 LYS A O 1
ATOM 682 N N . GLY A 1 82 ? -3.041 7.198 10.060 1.00 90.56 82 GLY A N 1
ATOM 683 C CA . GLY A 1 82 ? -3.722 7.107 11.343 1.00 90.56 82 GLY A CA 1
ATOM 684 C C . GLY A 1 82 ? -4.816 8.164 11.482 1.00 90.56 82 GLY A C 1
ATOM 685 O O . GLY A 1 82 ? -5.306 8.735 10.508 1.00 90.56 82 GLY A O 1
ATOM 686 N N . THR A 1 83 ? -5.234 8.412 12.717 1.00 87.31 83 THR A N 1
ATOM 687 C CA . THR A 1 83 ? -6.174 9.491 13.038 1.00 87.31 83 THR A CA 1
ATOM 688 C C . THR A 1 83 ? -5.479 10.852 13.006 1.00 87.31 83 THR A C 1
ATOM 690 O O . THR A 1 83 ? -4.268 10.934 13.200 1.00 87.31 83 THR A O 1
ATOM 693 N N . SER A 1 84 ? -6.255 11.922 12.814 1.00 85.62 84 SER A N 1
ATOM 694 C CA . SER A 1 84 ? -5.794 13.309 12.996 1.00 85.62 84 SER A CA 1
ATOM 695 C C . SER A 1 84 ? -4.551 13.684 12.178 1.00 85.62 84 SER A C 1
ATOM 697 O O . SER A 1 84 ? -3.634 14.299 12.708 1.00 85.62 84 SER A O 1
ATOM 699 N N . SER A 1 85 ? -4.505 13.284 10.902 1.00 88.06 85 SER A N 1
ATOM 700 C CA . SER A 1 85 ? -3.394 13.606 9.986 1.00 88.06 85 SER A CA 1
ATOM 701 C C . SER A 1 85 ? -2.013 13.158 10.482 1.00 88.06 85 SER A C 1
ATOM 703 O O . SER A 1 85 ? -1.000 13.794 10.202 1.00 88.06 85 SER A O 1
ATOM 705 N N . ARG A 1 86 ? -1.961 12.035 11.204 1.00 92.62 86 ARG A N 1
ATOM 706 C CA . ARG A 1 86 ? -0.718 11.395 11.656 1.00 92.62 86 ARG A CA 1
ATOM 707 C C . ARG A 1 86 ? -0.557 10.006 11.084 1.00 92.62 86 ARG A C 1
ATOM 709 O O . ARG A 1 86 ? -1.514 9.418 10.574 1.00 92.62 86 ARG A O 1
ATOM 716 N N . PHE A 1 87 ? 0.639 9.452 11.205 1.00 94.00 87 PHE A N 1
ATOM 717 C CA . PHE A 1 87 ? 0.854 8.047 10.919 1.00 94.00 87 PHE A CA 1
ATOM 718 C C . PHE A 1 87 ? 0.150 7.136 11.925 1.00 94.00 87 PHE A C 1
ATOM 720 O O . PHE A 1 87 ? 0.009 7.424 13.113 1.00 94.00 87 PHE A O 1
ATOM 727 N N . HIS A 1 88 ? -0.285 5.978 11.440 1.00 93.19 88 HIS A N 1
ATOM 728 C CA . HIS A 1 88 ? -0.641 4.860 12.296 1.00 93.19 88 HIS A CA 1
ATOM 729 C C . HIS A 1 88 ? 0.636 4.241 12.881 1.00 93.19 88 HIS A C 1
ATOM 731 O O . HIS A 1 88 ? 1.659 4.177 12.203 1.00 93.19 88 HIS A O 1
ATOM 737 N N . SER A 1 89 ? 0.558 3.626 14.064 1.00 90.00 89 SER A N 1
ATOM 738 C CA . SER A 1 89 ? 1.680 2.920 14.723 1.00 90.00 89 SER A CA 1
ATOM 739 C C . SER A 1 89 ? 2.314 1.773 13.917 1.00 90.00 89 SER A C 1
ATOM 741 O O . SER A 1 89 ? 3.296 1.176 14.338 1.00 90.00 89 SER A O 1
ATOM 743 N N . ARG A 1 90 ? 1.744 1.431 12.758 1.00 89.62 90 ARG A N 1
ATOM 744 C CA . ARG A 1 90 ? 2.233 0.380 11.854 1.00 89.62 90 ARG A CA 1
ATOM 745 C C . ARG A 1 90 ? 2.856 0.932 10.579 1.00 89.62 90 ARG A C 1
ATOM 747 O O . ARG A 1 90 ? 3.367 0.150 9.783 1.00 89.62 90 ARG A O 1
ATOM 754 N N . ALA A 1 91 ? 2.781 2.245 10.369 1.00 93.19 91 ALA A N 1
ATOM 755 C CA . ALA A 1 91 ? 3.230 2.882 9.146 1.00 93.19 91 ALA A CA 1
ATOM 756 C C . ALA A 1 91 ? 4.721 2.665 8.917 1.00 93.19 91 ALA A C 1
ATOM 758 O O . ALA A 1 91 ? 5.099 2.254 7.830 1.00 93.19 91 ALA A O 1
ATOM 759 N N . GLU A 1 92 ? 5.541 2.831 9.955 1.00 92.88 92 GLU A N 1
ATOM 760 C CA . GLU A 1 92 ? 6.987 2.618 9.877 1.00 92.88 92 GLU A CA 1
ATOM 761 C C . GLU A 1 92 ? 7.330 1.230 9.321 1.00 92.88 92 GLU A C 1
ATOM 763 O O . GLU A 1 92 ? 8.043 1.115 8.329 1.00 92.88 92 GLU A O 1
ATOM 768 N N . GLY A 1 93 ? 6.738 0.165 9.868 1.00 92.69 93 GLY A N 1
ATOM 769 C CA . GLY A 1 93 ? 6.972 -1.194 9.373 1.00 92.69 93 GLY A CA 1
ATOM 770 C C . GLY A 1 93 ? 6.536 -1.419 7.918 1.00 92.69 93 GLY A C 1
ATOM 771 O O . GLY A 1 93 ? 7.044 -2.329 7.263 1.00 92.69 93 GLY A O 1
ATOM 772 N N . ILE A 1 94 ? 5.603 -0.612 7.405 1.00 94.31 94 ILE A N 1
ATOM 773 C CA . ILE A 1 94 ? 5.172 -0.643 6.002 1.00 94.31 94 ILE A CA 1
ATOM 774 C C . ILE A 1 94 ? 6.115 0.183 5.133 1.00 94.31 94 ILE A C 1
ATOM 776 O O . ILE A 1 94 ? 6.479 -0.294 4.064 1.00 94.31 94 ILE A O 1
ATOM 780 N N . LEU A 1 95 ? 6.553 1.361 5.586 1.00 94.56 95 LEU A N 1
ATOM 781 C CA . LEU A 1 95 ? 7.577 2.160 4.909 1.00 94.56 95 LEU A CA 1
ATOM 782 C C . LEU A 1 95 ? 8.829 1.312 4.687 1.00 94.56 95 LEU A C 1
ATOM 784 O O . LEU A 1 95 ? 9.240 1.134 3.545 1.00 94.56 95 LEU A O 1
ATOM 788 N N . TRP A 1 96 ? 9.324 0.672 5.750 1.00 92.25 96 TRP A N 1
ATOM 789 C CA . TRP A 1 96 ? 10.459 -0.251 5.701 1.00 92.25 96 TRP A CA 1
ATOM 790 C C . TRP A 1 96 ? 10.261 -1.414 4.733 1.00 92.25 96 TRP A C 1
ATOM 792 O O . TRP A 1 96 ? 11.229 -1.864 4.124 1.00 92.25 96 TRP A O 1
ATOM 802 N N . LEU A 1 97 ? 9.030 -1.921 4.607 1.00 92.69 97 LEU A N 1
ATOM 803 C CA . LEU A 1 97 ? 8.693 -2.990 3.670 1.00 92.69 97 LEU A CA 1
ATOM 804 C C . LEU A 1 97 ? 8.680 -2.488 2.222 1.00 92.69 97 LEU A C 1
ATOM 806 O O . LEU A 1 97 ? 9.163 -3.195 1.345 1.00 92.69 97 LEU A O 1
ATOM 810 N N . LEU A 1 98 ? 8.114 -1.309 1.959 1.00 92.56 98 LEU A N 1
ATOM 811 C CA . LEU A 1 98 ? 7.999 -0.737 0.613 1.00 92.56 98 LEU A CA 1
ATOM 812 C C . LEU A 1 98 ? 9.351 -0.277 0.057 1.00 92.56 98 LEU A C 1
ATOM 814 O O . LEU A 1 98 ? 9.559 -0.349 -1.150 1.00 92.56 98 LEU A O 1
ATOM 818 N N . THR A 1 99 ? 10.261 0.158 0.929 1.00 90.50 99 THR A N 1
ATOM 819 C CA . THR A 1 99 ? 11.622 0.586 0.574 1.00 90.50 99 THR A CA 1
ATOM 820 C C . THR A 1 99 ? 12.641 -0.554 0.603 1.00 90.50 99 THR A C 1
ATOM 822 O O . THR A 1 99 ? 13.803 -0.338 0.270 1.00 90.50 99 THR A O 1
ATOM 825 N N . ASP A 1 100 ? 12.235 -1.766 0.990 1.00 88.25 100 ASP A N 1
ATOM 826 C CA . ASP A 1 100 ? 13.106 -2.938 1.014 1.00 88.25 100 ASP A CA 1
ATOM 827 C C . ASP A 1 100 ? 13.420 -3.457 -0.395 1.00 88.25 100 ASP A C 1
ATOM 829 O O . ASP A 1 100 ? 12.542 -3.511 -1.264 1.00 88.25 100 ASP A O 1
ATOM 833 N N . ASN A 1 101 ? 14.647 -3.950 -0.587 1.00 81.56 101 ASN A N 1
ATOM 834 C CA . ASN A 1 101 ? 15.086 -4.513 -1.863 1.00 81.56 101 ASN A CA 1
ATOM 835 C C . ASN A 1 101 ? 14.163 -5.655 -2.318 1.00 81.56 101 ASN A C 1
ATOM 837 O O . ASN A 1 101 ? 13.830 -5.771 -3.495 1.00 81.56 101 ASN A O 1
ATOM 841 N N . SER A 1 102 ? 13.668 -6.474 -1.380 1.00 79.00 102 SER A N 1
ATOM 842 C CA . SER A 1 102 ? 12.781 -7.600 -1.696 1.00 79.00 102 SER A CA 1
ATOM 843 C C . SER A 1 102 ? 11.426 -7.182 -2.257 1.00 79.00 102 SER A C 1
ATOM 845 O O . SER A 1 102 ? 10.770 -8.013 -2.876 1.00 79.00 102 SER A O 1
ATOM 847 N N . THR A 1 103 ? 10.992 -5.935 -2.042 1.00 75.62 103 THR A N 1
ATOM 848 C CA . THR A 1 103 ? 9.747 -5.394 -2.606 1.00 75.62 103 THR A CA 1
ATOM 849 C C . THR A 1 103 ? 9.990 -4.757 -3.969 1.00 75.62 103 THR A C 1
ATOM 851 O O . THR A 1 103 ? 9.166 -4.917 -4.869 1.00 75.62 103 THR A O 1
ATOM 854 N N . LEU A 1 104 ? 11.133 -4.096 -4.154 1.00 72.50 104 LEU A N 1
ATOM 855 C CA . LEU A 1 104 ? 11.509 -3.485 -5.431 1.00 72.50 104 LEU A CA 1
ATOM 856 C C . LEU A 1 104 ? 11.864 -4.545 -6.485 1.00 72.50 104 LEU A C 1
ATOM 858 O O . LEU A 1 104 ? 11.370 -4.479 -7.608 1.00 72.50 104 LEU A O 1
ATOM 862 N N . THR A 1 105 ? 12.587 -5.594 -6.086 1.00 73.38 105 THR A N 1
ATOM 863 C CA . THR A 1 105 ? 12.953 -6.743 -6.943 1.00 73.38 105 THR A CA 1
ATOM 864 C C . THR A 1 105 ? 11.769 -7.648 -7.307 1.00 73.38 105 THR A C 1
ATOM 866 O O . THR A 1 105 ? 11.877 -8.497 -8.192 1.00 73.38 105 THR A O 1
ATOM 869 N N . ILE A 1 106 ? 10.583 -7.470 -6.698 1.00 72.88 106 ILE A N 1
ATOM 870 C CA . ILE A 1 106 ? 9.347 -8.110 -7.203 1.00 72.88 106 ILE A CA 1
ATOM 871 C C . ILE A 1 106 ? 9.074 -7.639 -8.637 1.00 72.88 106 ILE A C 1
ATOM 873 O O . ILE A 1 106 ? 8.561 -8.412 -9.449 1.00 72.88 106 ILE A O 1
ATOM 877 N N . GLY A 1 107 ? 9.435 -6.389 -8.942 1.00 68.62 107 GLY A N 1
ATOM 878 C CA . GLY A 1 107 ? 9.319 -5.801 -10.266 1.00 68.62 107 GLY A CA 1
ATOM 879 C C . GLY A 1 107 ? 10.180 -6.489 -11.324 1.00 68.62 107 GLY A C 1
ATOM 880 O O . GLY A 1 107 ? 9.748 -6.547 -12.466 1.00 68.62 107 GLY A O 1
ATOM 881 N N . ASP A 1 108 ? 11.317 -7.088 -10.960 1.00 76.12 108 ASP A N 1
ATOM 882 C CA . ASP A 1 108 ? 12.264 -7.691 -11.917 1.00 76.12 108 ASP A CA 1
ATOM 883 C C . ASP A 1 108 ? 11.662 -8.866 -12.702 1.00 76.12 108 ASP A C 1
ATOM 885 O O . ASP A 1 108 ? 12.160 -9.256 -13.754 1.00 76.12 108 ASP A O 1
ATOM 889 N N . ARG A 1 109 ? 10.565 -9.441 -12.197 1.00 78.81 109 ARG A N 1
ATOM 890 C CA . ARG A 1 109 ? 9.849 -10.558 -12.829 1.00 78.81 109 ARG A CA 1
ATOM 891 C C . ARG A 1 109 ? 8.831 -10.117 -13.883 1.00 78.81 109 ARG A C 1
ATOM 893 O O . ARG A 1 109 ? 8.164 -10.976 -14.457 1.00 78.81 109 ARG A O 1
ATOM 900 N N . PHE A 1 110 ? 8.645 -8.814 -14.072 1.00 81.94 110 PHE A N 1
ATOM 901 C CA . PHE A 1 110 ? 7.622 -8.244 -14.939 1.00 81.94 110 PHE A CA 1
ATOM 902 C C . PHE A 1 110 ? 8.211 -7.143 -15.812 1.00 81.94 110 PHE A C 1
ATOM 904 O O . PHE A 1 110 ? 8.958 -6.288 -15.333 1.00 81.94 110 PHE A O 1
ATOM 911 N N . ASP A 1 111 ? 7.795 -7.099 -17.074 1.00 77.88 111 ASP A N 1
ATOM 912 C CA . ASP A 1 111 ? 8.132 -5.987 -17.956 1.00 77.88 111 ASP A CA 1
ATOM 913 C C . ASP A 1 111 ? 7.629 -4.673 -17.342 1.00 77.88 111 ASP A C 1
ATOM 915 O O . ASP A 1 111 ? 6.464 -4.557 -16.955 1.00 77.88 111 ASP A O 1
ATOM 919 N N . GLN A 1 112 ? 8.524 -3.687 -17.211 1.00 83.25 112 GLN A N 1
ATOM 920 C CA . GLN A 1 112 ? 8.253 -2.398 -16.551 1.00 83.25 112 GLN A CA 1
ATOM 921 C C . GLN A 1 112 ? 7.850 -2.509 -15.065 1.00 83.25 112 GLN A C 1
ATOM 923 O O . GLN A 1 112 ? 7.278 -1.573 -14.492 1.00 83.25 112 GLN A O 1
ATOM 928 N N . GLY A 1 113 ? 8.153 -3.632 -14.409 1.00 86.75 113 GLY A N 1
ATOM 929 C CA . GLY A 1 113 ? 7.768 -3.858 -13.022 1.00 86.75 113 GLY A CA 1
ATOM 930 C C . GLY A 1 113 ? 8.395 -2.844 -12.068 1.00 86.75 113 GLY A C 1
ATOM 931 O O . GLY A 1 113 ? 7.683 -2.267 -11.250 1.00 86.75 113 GLY A O 1
ATOM 932 N N . LEU A 1 114 ? 9.688 -2.542 -12.227 1.00 85.81 114 LEU A N 1
ATOM 933 C CA . LEU A 1 114 ? 10.378 -1.536 -11.411 1.00 85.81 114 LEU A CA 1
ATOM 934 C C . LEU A 1 114 ? 9.720 -0.153 -11.518 1.00 85.81 114 LEU A C 1
ATOM 936 O O . LEU A 1 114 ? 9.427 0.472 -10.502 1.00 85.81 114 LEU A O 1
ATOM 940 N N . VAL A 1 115 ? 9.409 0.281 -12.745 1.00 89.25 115 VAL A N 1
ATOM 941 C CA . VAL A 1 115 ? 8.708 1.548 -13.015 1.00 89.25 115 VAL A CA 1
ATOM 942 C C . VAL A 1 115 ? 7.355 1.569 -12.304 1.00 89.25 115 VAL A C 1
ATOM 944 O O . VAL A 1 115 ? 7.025 2.538 -11.626 1.00 89.25 115 VAL A O 1
ATOM 947 N N . THR A 1 116 ? 6.602 0.470 -12.386 1.00 93.06 116 THR A N 1
ATOM 948 C CA . THR A 1 116 ? 5.295 0.342 -11.728 1.00 93.06 116 THR A CA 1
ATOM 949 C C . THR A 1 116 ? 5.405 0.399 -10.202 1.00 93.06 116 THR A C 1
ATOM 951 O O . THR A 1 116 ? 4.577 1.050 -9.564 1.00 93.06 116 THR A O 1
ATOM 954 N N . VAL A 1 117 ? 6.406 -0.260 -9.601 1.00 91.56 117 VAL A N 1
ATOM 955 C CA . VAL A 1 117 ? 6.634 -0.191 -8.147 1.00 91.56 117 VAL A CA 1
ATOM 956 C C . VAL A 1 117 ? 6.959 1.238 -7.729 1.00 91.56 117 VAL A C 1
ATOM 958 O O . VAL A 1 117 ? 6.309 1.763 -6.825 1.00 91.56 117 VAL A O 1
ATOM 961 N N . VAL A 1 118 ? 7.928 1.873 -8.394 1.00 90.75 118 VAL A N 1
ATOM 962 C CA . VAL A 1 118 ? 8.360 3.238 -8.070 1.00 90.75 118 VAL A CA 1
ATOM 963 C C . VAL A 1 118 ? 7.193 4.212 -8.197 1.00 90.75 118 VAL A C 1
ATOM 965 O O . VAL A 1 118 ? 6.989 5.014 -7.290 1.00 90.75 118 VAL A O 1
ATOM 968 N N . GLU A 1 119 ? 6.379 4.108 -9.247 1.00 94.00 119 GLU A N 1
ATOM 969 C CA . GLU A 1 119 ? 5.202 4.960 -9.447 1.00 94.00 119 GLU A CA 1
ATOM 970 C C . GLU A 1 119 ? 4.191 4.817 -8.302 1.00 94.00 119 GLU A C 1
ATOM 972 O O . GLU A 1 119 ? 3.827 5.810 -7.678 1.00 94.00 119 GLU A O 1
ATOM 977 N N . VAL A 1 120 ? 3.793 3.588 -7.955 1.00 96.12 120 VAL A N 1
ATOM 978 C CA . VAL A 1 120 ? 2.833 3.328 -6.866 1.00 96.12 120 VAL A CA 1
ATOM 979 C C . VAL A 1 120 ? 3.351 3.841 -5.521 1.00 96.12 120 VAL A C 1
ATOM 981 O O . VAL A 1 120 ? 2.622 4.512 -4.782 1.00 96.12 120 VAL A O 1
ATOM 984 N N . VAL A 1 121 ? 4.613 3.556 -5.188 1.00 94.75 121 VAL A N 1
ATOM 985 C CA . VAL A 1 121 ? 5.206 3.987 -3.914 1.00 94.75 121 VAL A CA 1
ATOM 986 C C . VAL A 1 121 ? 5.352 5.511 -3.881 1.00 94.75 121 VAL A C 1
ATOM 988 O O . VAL A 1 121 ? 4.978 6.130 -2.887 1.00 94.75 121 VAL A O 1
ATOM 991 N N . THR A 1 122 ? 5.779 6.130 -4.984 1.00 93.56 122 THR A N 1
ATOM 992 C CA . THR A 1 122 ? 5.888 7.592 -5.113 1.00 93.56 122 THR A CA 1
ATOM 993 C C . THR A 1 122 ? 4.537 8.271 -4.937 1.00 93.56 122 THR A C 1
ATOM 995 O O . THR A 1 122 ? 4.420 9.207 -4.148 1.00 93.56 122 THR A O 1
ATOM 998 N N . THR A 1 123 ? 3.495 7.799 -5.628 1.00 95.50 123 THR A N 1
ATOM 999 C CA . THR A 1 123 ? 2.135 8.342 -5.494 1.00 95.50 123 THR A CA 1
ATOM 1000 C C . THR A 1 123 ? 1.624 8.206 -4.064 1.00 95.50 123 THR A C 1
ATOM 1002 O O . THR A 1 123 ? 1.010 9.131 -3.537 1.00 95.50 123 THR A O 1
ATOM 1005 N N . THR A 1 124 ? 1.909 7.079 -3.411 1.00 96.56 124 THR A N 1
ATOM 1006 C CA . THR A 1 124 ? 1.536 6.863 -2.010 1.00 96.56 124 THR A CA 1
ATOM 1007 C C . THR A 1 124 ? 2.235 7.859 -1.085 1.00 96.56 124 THR A C 1
ATOM 1009 O O . THR A 1 124 ? 1.581 8.483 -0.252 1.00 96.56 124 THR A O 1
ATOM 1012 N N . PHE A 1 125 ? 3.555 8.018 -1.219 1.00 94.44 125 PHE A N 1
ATOM 1013 C CA . PHE A 1 125 ? 4.352 8.897 -0.357 1.00 94.44 125 PHE A CA 1
ATOM 1014 C C . PHE A 1 125 ? 3.980 10.357 -0.557 1.00 94.44 125 PHE A C 1
ATOM 1016 O O . PHE A 1 125 ? 3.794 11.070 0.421 1.00 94.44 125 PHE A O 1
ATOM 1023 N N . ARG A 1 126 ? 3.769 10.773 -1.808 1.00 92.19 126 ARG A N 1
ATOM 1024 C CA . ARG A 1 126 ? 3.259 12.102 -2.143 1.00 92.19 126 ARG A CA 1
ATOM 1025 C C . ARG A 1 126 ? 1.966 12.404 -1.395 1.00 92.19 126 ARG A C 1
ATOM 1027 O O . ARG A 1 126 ? 1.896 13.400 -0.688 1.00 92.19 126 ARG A O 1
ATOM 1034 N N . ARG A 1 127 ? 0.984 11.505 -1.482 1.00 93.75 127 ARG A N 1
ATOM 1035 C CA . ARG A 1 127 ? -0.306 11.685 -0.811 1.00 93.75 127 ARG A CA 1
ATOM 1036 C C . ARG A 1 127 ? -0.176 11.724 0.715 1.00 93.75 127 ARG A C 1
ATOM 1038 O O . ARG A 1 127 ? -0.883 12.470 1.382 1.00 93.75 127 ARG A O 1
ATOM 1045 N N . LEU A 1 128 ? 0.735 10.935 1.289 1.00 93.69 128 LEU A N 1
ATOM 1046 C CA . LEU A 1 128 ? 1.055 11.028 2.717 1.00 93.69 128 LEU A CA 1
ATOM 1047 C C . LEU A 1 128 ? 1.663 12.394 3.065 1.00 93.69 128 LEU A C 1
ATOM 1049 O O . LEU A 1 128 ? 1.270 12.985 4.061 1.00 93.69 128 LEU A O 1
ATOM 1053 N N . CYS A 1 129 ? 2.575 12.923 2.250 1.00 90.81 129 CYS A N 1
ATOM 1054 C CA . CYS A 1 129 ? 3.147 14.253 2.462 1.00 90.81 129 CYS A CA 1
ATOM 1055 C C . CYS A 1 129 ? 2.119 15.386 2.316 1.00 90.81 129 CYS A C 1
ATOM 1057 O O . CYS A 1 129 ? 2.242 16.381 3.018 1.00 90.81 129 CYS A O 1
ATOM 1059 N N . GLU A 1 130 ? 1.125 15.238 1.437 1.00 89.31 130 GLU A N 1
ATOM 1060 C CA . GLU A 1 130 ? 0.038 16.213 1.242 1.00 89.31 130 GLU A CA 1
ATOM 1061 C C . GLU A 1 130 ? -0.937 16.253 2.427 1.00 89.31 130 GLU A C 1
ATOM 1063 O O . GLU A 1 130 ? -1.461 17.307 2.776 1.00 89.31 130 GLU A O 1
ATOM 1068 N N . GLU A 1 131 ? -1.217 15.102 3.042 1.00 90.56 131 GLU A N 1
ATOM 1069 C CA . GLU A 1 131 ? -2.316 14.980 4.005 1.00 90.56 131 GLU A CA 1
ATOM 1070 C C . GLU A 1 131 ? -1.888 14.846 5.477 1.00 90.56 131 GLU A C 1
ATOM 1072 O O . GLU A 1 131 ? -2.751 14.870 6.363 1.00 90.56 131 GLU A O 1
ATOM 1077 N N . LEU A 1 132 ? -0.596 14.659 5.761 1.00 90.56 132 LEU A N 1
ATOM 1078 C CA . LEU A 1 132 ? -0.072 14.515 7.123 1.00 90.56 132 LEU A CA 1
ATOM 1079 C C . LEU A 1 132 ? 0.525 15.818 7.672 1.00 90.56 132 LEU A C 1
ATOM 1081 O O . LEU A 1 132 ? 0.951 16.699 6.931 1.00 90.56 132 LEU A O 1
ATOM 1085 N N . GLU A 1 133 ? 0.592 15.927 9.002 1.00 88.94 133 GLU A N 1
ATOM 1086 C CA . GLU A 1 133 ? 1.272 17.040 9.673 1.00 88.94 133 GLU A CA 1
ATOM 1087 C C . GLU A 1 133 ? 2.762 17.099 9.245 1.00 88.94 133 GLU A C 1
ATOM 1089 O O . GLU A 1 133 ? 3.421 16.058 9.209 1.00 88.94 133 GLU A O 1
ATOM 1094 N N . PRO A 1 134 ? 3.362 18.286 9.010 1.00 85.12 134 PRO A N 1
ATOM 1095 C CA . PRO A 1 134 ? 4.731 18.396 8.481 1.00 85.12 134 PRO A CA 1
ATOM 1096 C C . PRO A 1 134 ? 5.807 17.646 9.281 1.00 85.12 134 PRO A C 1
ATOM 1098 O O . PRO A 1 134 ? 6.766 17.129 8.714 1.00 85.12 134 PRO A O 1
ATOM 1101 N N . LYS A 1 135 ? 5.646 17.546 10.606 1.00 86.12 135 LYS A N 1
ATOM 1102 C CA . LYS A 1 135 ? 6.566 16.800 11.485 1.00 86.12 135 LYS A CA 1
ATOM 1103 C C . LYS A 1 135 ? 6.556 15.288 11.234 1.00 86.12 135 LYS A C 1
ATOM 1105 O O . LYS A 1 135 ? 7.557 14.630 11.500 1.00 86.12 135 LYS A O 1
ATOM 1110 N N . GLU A 1 136 ? 5.449 14.743 10.727 1.00 88.38 136 GLU A N 1
ATOM 1111 C CA . GLU A 1 136 ? 5.295 13.314 10.439 1.00 88.38 136 GLU A CA 1
ATOM 1112 C C . GLU A 1 136 ? 6.132 12.923 9.217 1.00 88.38 136 GLU A C 1
ATOM 1114 O O . GLU A 1 136 ? 6.652 11.813 9.162 1.00 88.38 136 GLU A O 1
ATOM 1119 N N . ILE A 1 137 ? 6.357 13.850 8.275 1.00 88.62 137 ILE A N 1
ATOM 1120 C CA . ILE A 1 137 ? 7.158 13.627 7.058 1.00 88.62 137 ILE A CA 1
ATOM 1121 C C . ILE A 1 137 ? 8.580 13.153 7.398 1.00 88.62 137 ILE A C 1
ATOM 11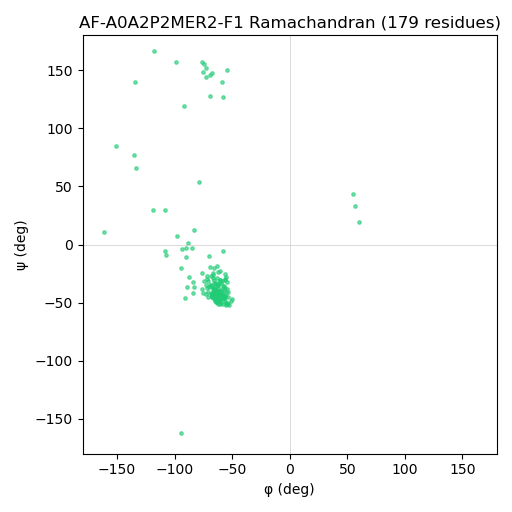23 O O . ILE A 1 137 ? 9.159 12.358 6.656 1.00 88.62 137 ILE A O 1
ATOM 1127 N N . ASN A 1 138 ? 9.117 13.559 8.554 1.00 90.06 138 ASN A N 1
ATOM 1128 C CA . ASN A 1 138 ? 10.419 13.098 9.039 1.00 90.06 138 ASN A CA 1
ATOM 1129 C C . ASN A 1 138 ? 10.497 11.569 9.158 1.00 90.06 138 ASN A C 1
ATOM 1131 O O . ASN A 1 138 ? 11.567 11.011 8.945 1.00 90.06 138 ASN A O 1
ATOM 1135 N N . LEU A 1 139 ? 9.386 10.876 9.431 1.00 91.56 139 LEU A N 1
ATOM 1136 C CA . LEU A 1 139 ? 9.346 9.411 9.457 1.00 91.56 139 LEU A CA 1
ATOM 1137 C C . LEU A 1 139 ? 9.693 8.815 8.081 1.00 91.56 139 LEU A C 1
ATOM 1139 O O . LEU A 1 139 ? 10.487 7.880 7.995 1.00 91.56 139 LEU A O 1
ATOM 1143 N N . ILE A 1 140 ? 9.124 9.372 7.004 1.00 92.25 140 ILE A N 1
ATOM 1144 C CA . ILE A 1 140 ? 9.412 8.935 5.629 1.00 92.25 140 ILE A CA 1
ATOM 1145 C C . ILE A 1 140 ? 10.875 9.231 5.295 1.00 92.25 140 ILE A C 1
ATOM 1147 O O . ILE A 1 140 ? 11.581 8.351 4.803 1.00 92.25 140 ILE A O 1
ATOM 1151 N N . LEU A 1 141 ? 11.335 10.453 5.582 1.00 92.31 141 LEU A N 1
ATOM 1152 C CA . LEU A 1 141 ? 12.698 10.885 5.270 1.00 92.31 141 LEU A CA 1
ATOM 1153 C C . LEU A 1 141 ? 13.743 10.048 6.012 1.00 92.31 141 LEU A C 1
ATOM 1155 O O . LEU A 1 141 ? 14.663 9.543 5.380 1.00 92.31 141 LEU A O 1
ATOM 1159 N N . ASN A 1 142 ? 13.570 9.830 7.317 1.00 92.88 142 ASN A N 1
ATOM 1160 C CA . ASN A 1 142 ? 14.478 9.008 8.117 1.00 92.88 142 ASN A CA 1
ATOM 1161 C C . ASN A 1 142 ? 14.545 7.570 7.588 1.00 92.88 142 ASN A C 1
ATOM 1163 O O . ASN A 1 142 ? 15.639 7.029 7.447 1.00 92.88 142 ASN A O 1
ATOM 1167 N N . CYS A 1 143 ? 13.398 6.980 7.228 1.00 92.12 143 CYS A N 1
ATOM 1168 C CA . CYS A 1 143 ? 13.353 5.647 6.628 1.00 92.12 143 CYS A CA 1
ATOM 1169 C C . CYS A 1 143 ? 14.115 5.597 5.291 1.00 92.12 143 CYS A C 1
ATOM 1171 O O . CYS A 1 143 ? 14.880 4.665 5.052 1.00 92.12 143 CYS A O 1
ATOM 1173 N N . LEU A 1 144 ? 13.944 6.605 4.428 1.00 92.31 144 LEU A N 1
ATOM 1174 C CA . LEU A 1 144 ? 14.661 6.685 3.154 1.00 92.31 144 LEU A CA 1
ATOM 1175 C C . LEU A 1 144 ? 16.167 6.880 3.350 1.00 92.31 144 LEU A C 1
ATOM 1177 O O . LEU A 1 144 ? 16.939 6.178 2.705 1.00 92.31 144 LEU A O 1
ATOM 1181 N N . TYR A 1 145 ? 16.592 7.781 4.241 1.00 92.50 145 TYR A N 1
ATOM 1182 C CA . TYR A 1 145 ? 18.012 8.018 4.513 1.00 92.50 145 TYR A CA 1
ATOM 1183 C C . TYR A 1 145 ? 18.711 6.768 5.037 1.00 92.50 145 TYR A C 1
ATOM 1185 O O . TYR A 1 145 ? 19.750 6.397 4.500 1.00 92.50 145 TYR A O 1
ATOM 1193 N N . GLN A 1 146 ? 18.112 6.082 6.014 1.00 91.94 146 GLN A N 1
ATOM 1194 C CA . GLN A 1 146 ? 18.656 4.829 6.544 1.00 91.94 146 GLN A CA 1
ATOM 1195 C C . GLN A 1 146 ? 18.789 3.768 5.447 1.00 91.94 146 GLN A C 1
ATOM 1197 O O . GLN A 1 146 ? 19.830 3.137 5.311 1.00 91.94 146 GLN A O 1
ATOM 1202 N N . ARG A 1 147 ? 17.770 3.619 4.592 1.00 89.31 147 ARG A N 1
ATOM 1203 C CA . ARG A 1 147 ? 17.822 2.655 3.485 1.00 89.31 147 ARG A CA 1
ATOM 1204 C C . ARG A 1 147 ? 18.843 2.997 2.415 1.00 89.31 147 ARG A C 1
ATOM 1206 O O . ARG A 1 147 ? 19.424 2.086 1.835 1.00 89.31 147 ARG A O 1
ATOM 1213 N N . ILE A 1 148 ? 19.022 4.278 2.115 1.00 90.56 148 ILE A N 1
ATOM 1214 C CA . ILE A 1 148 ? 20.032 4.728 1.159 1.00 90.56 148 ILE A CA 1
ATOM 1215 C C . ILE A 1 148 ? 21.419 4.371 1.685 1.00 90.56 148 ILE A C 1
ATOM 1217 O O . ILE A 1 148 ? 22.187 3.777 0.933 1.00 90.56 148 ILE A O 1
ATOM 1221 N N . ASP A 1 149 ? 21.690 4.665 2.959 1.00 89.06 149 ASP A N 1
ATOM 1222 C CA . ASP A 1 149 ? 22.957 4.353 3.626 1.00 89.06 149 ASP A CA 1
ATOM 1223 C C . ASP A 1 149 ? 23.270 2.846 3.566 1.00 89.06 149 ASP A C 1
ATOM 1225 O O . ASP A 1 149 ? 24.334 2.449 3.087 1.00 89.06 149 ASP A O 1
ATOM 1229 N N . ASP A 1 150 ? 22.282 1.997 3.879 1.00 85.31 150 ASP A N 1
ATOM 1230 C CA . ASP A 1 150 ? 22.391 0.532 3.773 1.00 85.31 150 ASP A CA 1
ATOM 1231 C C . ASP A 1 150 ? 22.716 0.044 2.342 1.00 85.31 150 ASP A C 1
ATOM 1233 O O . ASP A 1 150 ? 23.350 -0.998 2.151 1.00 85.31 150 ASP A O 1
ATOM 1237 N N . CYS A 1 151 ? 22.260 0.765 1.310 1.00 83.62 151 CYS A N 1
ATOM 1238 C CA . CYS A 1 151 ? 22.362 0.344 -0.092 1.00 83.62 151 CYS A CA 1
ATOM 1239 C C . CYS A 1 151 ? 23.644 0.796 -0.798 1.00 83.62 151 CYS A C 1
ATOM 1241 O O . CYS A 1 151 ? 23.915 0.302 -1.901 1.00 83.62 151 CYS A O 1
ATOM 1243 N N . LEU A 1 152 ? 24.432 1.695 -0.191 1.00 78.75 152 LEU A N 1
ATOM 1244 C CA . LEU A 1 152 ? 25.621 2.302 -0.806 1.00 78.75 152 LEU A CA 1
ATOM 1245 C C . LEU A 1 152 ? 26.648 1.270 -1.287 1.00 78.75 152 LEU A C 1
ATOM 1247 O O . LEU A 1 152 ? 27.385 1.540 -2.232 1.00 78.75 152 LEU A O 1
ATOM 1251 N N . ASN A 1 153 ? 26.664 0.079 -0.685 1.00 71.31 153 ASN A N 1
ATOM 1252 C CA . ASN A 1 153 ? 27.732 -0.883 -0.915 1.00 71.31 153 ASN A CA 1
ATOM 1253 C C . ASN A 1 153 ? 27.467 -1.930 -2.006 1.00 71.31 153 ASN A C 1
ATOM 1255 O O . ASN A 1 153 ? 28.454 -2.480 -2.470 1.00 71.31 153 ASN A O 1
ATOM 1259 N N . ASN A 1 154 ? 26.225 -2.240 -2.436 1.00 67.06 154 ASN A N 1
ATOM 1260 C CA . ASN A 1 154 ? 26.000 -3.347 -3.404 1.00 67.06 154 ASN A CA 1
ATOM 1261 C C . ASN A 1 154 ? 24.664 -3.372 -4.194 1.00 67.06 154 ASN A C 1
ATOM 1263 O O . ASN A 1 154 ? 24.377 -4.367 -4.866 1.00 67.06 154 ASN A O 1
ATOM 1267 N N . HIS A 1 155 ? 23.827 -2.324 -4.171 1.00 76.25 155 HIS A N 1
ATOM 1268 C CA . HIS A 1 155 ? 22.497 -2.378 -4.812 1.00 76.25 155 HIS A CA 1
ATOM 1269 C C . HIS A 1 155 ? 22.164 -1.143 -5.666 1.00 76.25 155 HIS A C 1
ATOM 1271 O O . HIS A 1 155 ? 21.228 -0.405 -5.375 1.00 76.25 155 HIS A O 1
ATOM 1277 N N . TYR A 1 156 ? 22.895 -0.936 -6.767 1.00 79.50 156 TYR A N 1
ATOM 1278 C CA . TYR A 1 156 ? 22.780 0.266 -7.613 1.00 79.50 156 TYR A CA 1
ATOM 1279 C C . TYR A 1 156 ? 21.348 0.577 -8.102 1.00 79.50 156 TYR A C 1
ATOM 1281 O O . TYR A 1 156 ? 20.892 1.713 -7.999 1.00 79.50 156 TYR A O 1
ATOM 1289 N N . LEU A 1 157 ? 20.597 -0.426 -8.578 1.00 80.38 157 LEU A N 1
ATOM 1290 C CA . LEU A 1 157 ? 19.207 -0.230 -9.026 1.00 80.38 157 LEU A CA 1
ATOM 1291 C C . LEU A 1 157 ? 18.260 0.140 -7.875 1.00 80.38 157 LEU A C 1
ATOM 1293 O O . LEU A 1 157 ? 17.401 1.010 -8.026 1.00 80.38 157 LEU A O 1
ATOM 1297 N N . HIS A 1 158 ? 18.436 -0.496 -6.714 1.00 84.81 158 HIS A N 1
ATOM 1298 C CA . HIS A 1 158 ? 17.689 -0.174 -5.498 1.00 84.81 158 HIS A CA 1
ATOM 1299 C C . HIS A 1 158 ? 17.995 1.261 -5.058 1.00 84.81 158 HIS A C 1
ATOM 1301 O O . HIS A 1 158 ? 17.073 2.036 -4.815 1.00 84.81 158 HIS A O 1
ATOM 1307 N N . LEU A 1 159 ? 19.271 1.649 -5.063 1.00 87.75 159 LEU A N 1
ATOM 1308 C CA . LEU A 1 159 ? 19.712 3.002 -4.746 1.00 87.75 159 LEU A CA 1
ATOM 1309 C C . LEU A 1 159 ? 19.071 4.044 -5.675 1.00 87.75 159 LEU A C 1
ATOM 1311 O O . LEU A 1 159 ? 18.527 5.028 -5.181 1.00 87.75 159 LEU A O 1
ATOM 1315 N N . ILE A 1 160 ? 19.043 3.813 -6.994 1.00 85.94 160 ILE A N 1
ATOM 1316 C CA . ILE A 1 160 ? 18.353 4.704 -7.949 1.00 85.94 160 ILE A CA 1
ATOM 1317 C C . ILE A 1 160 ? 16.876 4.874 -7.577 1.00 85.94 160 ILE A C 1
ATOM 1319 O O . ILE A 1 160 ? 16.359 5.993 -7.582 1.00 85.94 160 ILE A O 1
ATOM 1323 N N . CYS A 1 161 ? 16.192 3.785 -7.223 1.00 85.94 161 CYS A N 1
ATOM 1324 C CA . CYS A 1 161 ? 14.786 3.842 -6.828 1.00 85.94 161 CYS A CA 1
ATOM 1325 C C . CYS A 1 161 ? 14.589 4.639 -5.537 1.00 85.94 161 CYS A C 1
ATOM 1327 O O . CYS A 1 161 ? 13.699 5.486 -5.474 1.00 85.94 161 CYS A O 1
ATOM 1329 N N . LEU A 1 162 ? 15.428 4.413 -4.524 1.00 90.06 162 LEU A N 1
ATOM 1330 C CA . LEU A 1 162 ? 15.373 5.157 -3.265 1.00 90.06 162 LEU A CA 1
ATOM 1331 C C . LEU A 1 162 ? 15.654 6.647 -3.472 1.00 90.06 162 LEU A C 1
ATOM 1333 O O . LEU A 1 162 ? 14.961 7.479 -2.891 1.00 90.06 162 LEU A O 1
ATOM 1337 N N . LEU A 1 163 ? 16.612 6.995 -4.332 1.00 90.50 163 LEU A N 1
ATOM 1338 C CA . LEU A 1 163 ? 16.898 8.384 -4.687 1.00 90.50 163 LEU A CA 1
ATOM 1339 C C . LEU A 1 163 ? 15.727 9.025 -5.440 1.00 90.50 163 LEU A C 1
ATOM 1341 O O . LEU A 1 163 ? 15.369 10.162 -5.144 1.00 90.50 163 LEU A O 1
ATOM 1345 N N . SER A 1 164 ? 15.076 8.299 -6.353 1.00 89.12 164 SER A N 1
ATOM 1346 C CA . SER A 1 164 ? 13.865 8.770 -7.040 1.00 89.12 164 SER A CA 1
ATOM 1347 C C . SER A 1 164 ? 12.711 9.030 -6.060 1.00 89.12 164 SER A C 1
ATOM 1349 O O . SER A 1 164 ? 12.050 10.073 -6.136 1.00 89.12 164 SER A O 1
ATOM 1351 N N . LEU A 1 165 ? 12.518 8.133 -5.085 1.00 90.19 165 LEU A N 1
ATOM 1352 C CA . LEU A 1 165 ? 11.553 8.306 -3.997 1.00 90.19 165 LEU A CA 1
ATOM 1353 C C . LEU A 1 165 ? 11.900 9.513 -3.119 1.00 90.19 165 LEU A C 1
ATOM 1355 O O . LEU A 1 165 ? 11.012 10.299 -2.787 1.00 90.19 165 LEU A O 1
ATOM 1359 N N . LEU A 1 166 ? 13.176 9.690 -2.769 1.00 91.38 166 LEU A N 1
ATOM 1360 C CA . LEU A 1 166 ? 13.649 10.811 -1.959 1.00 91.38 166 LEU A CA 1
ATOM 1361 C C . LEU A 1 166 ? 13.446 12.146 -2.676 1.00 91.38 166 LEU A C 1
ATOM 1363 O O . LEU A 1 166 ? 12.856 13.050 -2.093 1.00 91.38 166 LEU A O 1
ATOM 1367 N N . ILE A 1 167 ? 13.869 12.258 -3.939 1.00 89.19 167 ILE A N 1
ATOM 1368 C CA . ILE A 1 167 ? 13.681 13.464 -4.759 1.00 89.19 167 ILE A CA 1
ATOM 1369 C C . ILE A 1 167 ? 12.197 13.822 -4.816 1.00 89.19 167 ILE A C 1
ATOM 1371 O O . ILE A 1 167 ? 11.828 14.958 -4.519 1.00 89.19 167 ILE A O 1
ATOM 1375 N N . SER A 1 168 ? 11.343 12.839 -5.111 1.00 86.06 168 SER A N 1
ATOM 1376 C CA . SER A 1 168 ? 9.895 13.043 -5.157 1.00 86.06 168 SER A CA 1
ATOM 1377 C C . SER A 1 168 ? 9.340 13.490 -3.803 1.00 86.06 168 SER A C 1
ATOM 1379 O O . SER A 1 168 ? 8.524 14.397 -3.742 1.00 86.06 168 SER A O 1
ATOM 1381 N N . THR A 1 169 ? 9.794 12.909 -2.695 1.00 86.44 169 THR A N 1
ATOM 1382 C CA . THR A 1 169 ? 9.318 13.279 -1.350 1.00 86.44 169 THR A CA 1
ATOM 1383 C C . THR A 1 169 ? 9.763 14.698 -0.965 1.00 86.44 169 THR A C 1
ATOM 1385 O O . THR A 1 169 ? 8.975 15.486 -0.439 1.00 86.44 169 THR A O 1
ATOM 1388 N N . VAL A 1 170 ? 11.017 15.057 -1.256 1.00 85.06 170 VAL A N 1
ATOM 1389 C CA . VAL A 1 170 ? 11.604 16.360 -0.906 1.00 85.06 170 VAL A CA 1
ATOM 1390 C C . VAL A 1 170 ? 11.013 17.491 -1.743 1.00 85.06 170 VAL A C 1
ATOM 1392 O O . VAL A 1 170 ? 10.643 18.509 -1.164 1.00 85.06 170 VAL A O 1
ATOM 1395 N N . GLN A 1 171 ? 10.874 17.316 -3.063 1.00 81.62 171 GLN A N 1
ATOM 1396 C CA . GLN A 1 171 ? 10.303 18.334 -3.956 1.00 81.62 171 GLN A CA 1
ATOM 1397 C C . GLN A 1 171 ? 8.907 18.775 -3.497 1.00 81.62 171 GLN A C 1
ATOM 1399 O O . GLN A 1 171 ? 8.608 19.972 -3.458 1.00 81.62 171 GLN A O 1
ATOM 1404 N N . PHE A 1 172 ? 8.080 17.819 -3.073 1.00 70.19 172 PHE A N 1
ATOM 1405 C CA . PHE A 1 172 ? 6.753 18.107 -2.535 1.00 70.19 172 PHE A CA 1
ATOM 1406 C C . PHE A 1 172 ? 6.813 18.848 -1.195 1.00 70.19 172 PHE A C 1
ATOM 1408 O O . PHE A 1 172 ? 6.116 19.845 -1.015 1.00 70.19 172 PHE A O 1
ATOM 1415 N N . ASN A 1 173 ? 7.689 18.431 -0.278 1.00 69.19 173 ASN A N 1
ATOM 1416 C CA . ASN A 1 173 ? 7.841 19.106 1.013 1.00 69.19 173 ASN A CA 1
ATOM 1417 C C . ASN A 1 173 ? 8.356 20.553 0.861 1.00 69.19 173 ASN A C 1
ATOM 1419 O O . ASN A 1 173 ? 7.887 21.459 1.549 1.00 69.19 173 ASN A O 1
ATOM 1423 N N . SER A 1 174 ? 9.291 20.805 -0.064 1.00 64.81 174 SER A N 1
ATOM 1424 C CA . SER A 1 174 ? 9.755 22.166 -0.368 1.00 64.81 174 SER A CA 1
ATOM 1425 C C . SER A 1 174 ? 8.662 23.036 -0.987 1.00 64.81 174 SER A C 1
ATOM 1427 O O . SER A 1 174 ? 8.552 24.201 -0.617 1.00 64.81 174 SER A O 1
ATOM 1429 N N . GLY A 1 175 ? 7.811 22.477 -1.857 1.00 58.97 175 GLY A N 1
ATOM 1430 C CA . GLY A 1 175 ? 6.673 23.201 -2.433 1.00 58.97 175 GLY A CA 1
ATOM 1431 C C . GLY A 1 175 ? 5.679 23.675 -1.369 1.00 58.97 175 GLY A C 1
ATOM 1432 O O . GLY A 1 175 ? 5.250 24.825 -1.403 1.00 58.97 175 GLY A O 1
ATOM 1433 N N . HIS A 1 176 ? 5.410 22.840 -0.361 1.00 53.78 176 HIS A N 1
ATOM 1434 C CA . HIS A 1 176 ? 4.529 23.177 0.763 1.00 53.78 176 HIS A CA 1
ATOM 1435 C C . HIS A 1 176 ? 5.078 24.281 1.682 1.00 53.78 176 HIS A C 1
ATOM 1437 O O . HIS A 1 176 ? 4.300 25.012 2.292 1.00 53.78 176 HIS A O 1
ATOM 1443 N N . LYS A 1 177 ? 6.410 24.413 1.789 1.00 48.41 177 LYS A N 1
ATOM 1444 C CA . LYS A 1 177 ? 7.061 25.491 2.556 1.00 48.41 177 LYS A CA 1
ATOM 1445 C C . 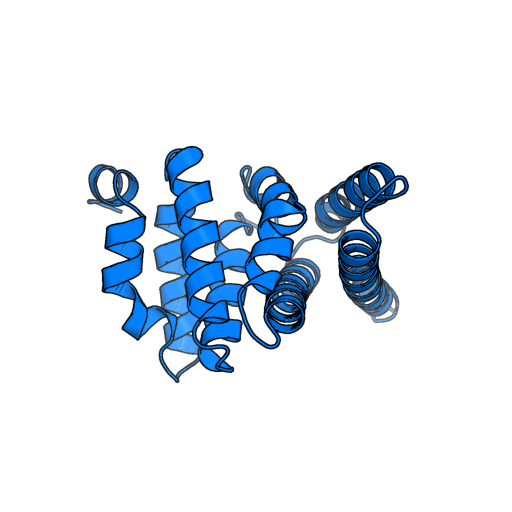LYS A 1 177 ? 7.042 26.842 1.835 1.00 48.41 177 LYS A C 1
ATOM 1447 O O . LYS A 1 177 ? 7.136 27.864 2.501 1.00 48.41 177 LYS A O 1
ATOM 1452 N N . ILE A 1 178 ? 6.936 26.855 0.505 1.00 45.94 178 ILE A N 1
ATOM 1453 C CA . ILE A 1 178 ? 6.973 28.085 -0.307 1.00 45.94 178 ILE A CA 1
ATOM 1454 C C . ILE A 1 178 ? 5.573 28.709 -0.443 1.00 45.94 178 ILE A C 1
ATOM 1456 O O . ILE A 1 178 ? 5.454 29.923 -0.543 1.00 45.94 178 ILE A O 1
ATOM 1460 N N . SER A 1 179 ? 4.503 27.913 -0.371 1.00 43.19 179 SER A N 1
ATOM 1461 C CA . SER A 1 179 ? 3.109 28.379 -0.468 1.00 43.19 179 SER A CA 1
ATOM 1462 C C . SER A 1 179 ? 2.513 28.917 0.847 1.00 43.19 179 SER A C 1
ATOM 1464 O O . SER A 1 179 ? 1.297 29.048 0.953 1.00 43.19 179 SER A O 1
ATOM 1466 N N . GLY A 1 180 ? 3.343 29.154 1.867 1.00 37.38 180 GLY A N 1
ATOM 1467 C CA . GLY A 1 180 ? 2.946 29.641 3.195 1.00 37.38 180 GLY A CA 1
ATOM 1468 C C . GLY A 1 180 ? 3.345 31.093 3.472 1.00 37.38 180 GLY A C 1
ATOM 1469 O O . GLY A 1 180 ? 3.632 31.410 4.626 1.00 37.38 180 GLY A O 1
ATOM 1470 N N . VAL A 1 181 ? 3.423 31.930 2.430 1.00 34.22 181 VAL A N 1
ATOM 1471 C CA . VAL A 1 181 ? 3.653 33.384 2.519 1.00 34.22 181 VAL A CA 1
ATOM 1472 C C . VAL A 1 181 ? 2.392 34.119 2.098 1.00 34.22 181 VAL A C 1
ATOM 1474 O O . VAL A 1 181 ? 1.846 33.753 1.033 1.00 34.22 181 VAL A O 1
#

Solvent-accessible surface area (backbone atoms only — not comparable to full-atom values): 9621 Å² total; per-residue (Å²): 119,92,61,45,85,61,48,28,77,44,37,63,60,54,51,62,73,44,46,68,50,33,44,30,92,49,64,69,52,12,47,54,38,11,51,58,49,15,55,46,45,65,69,21,54,70,69,41,31,54,52,37,55,54,48,53,53,50,56,23,52,77,47,76,42,71,47,33,41,51,21,47,19,47,22,55,35,41,40,26,48,36,71,92,41,33,68,26,99,58,23,64,68,46,53,57,46,66,72,29,63,80,52,50,55,58,14,76,80,36,89,66,12,49,60,52,51,52,51,31,53,42,54,21,48,45,51,46,61,74,60,34,48,77,79,56,47,52,59,58,51,52,53,50,52,55,50,45,63,73,29,74,82,82,35,70,71,56,38,53,51,51,48,52,44,47,51,55,50,48,57,52,54,53,53,62,67,65,74,73,119

Mean predicted aligned error: 5.12 Å

InterPro domains:
  IPR052575 Small subunit processome component 20 [PTHR17695] (1-179)

Sequence (181 aa):
MYLQKYLVRNILYTLKVTIKLRYYEKGYVQEFMAAATSFLLRNAPQEQLRKGIRKIMFEVLRKPLPDRKSGVSSLLYHVMKGTSSRFHSRAEGILWLLTDNSTLTIGDRFDQGLVTVVEVVTTTFRRLCEELEPKEINLILNCLYQRIDDCLNNHYLHLICLLSLLISTVQFNSGHKISGV

Nearest PDB structures (foldseek):
  7mq9-assembly1_SP  TM=8.361E-01  e=9.983E-04  Homo sapiens
  7mqa-assembly1_SP  TM=8.611E-01  e=2.834E-03  Homo sapiens
  5o9z-assembly1_v  TM=3.387E-01  e=4.771E-01  Homo sapiens
  6g90-assembly1_O  TM=4.282E-01  e=4.023E+00  Saccharomyces cerevisiae